Protein 3VRP (pdb70)

Radius of gyration: 20.0 Å; Cα contacts (8 Å, |Δi|>4): 456; chains: 2; bounding box: 47×62×35 Å

Solvent-accessible surface area: 14422 Å² total

Sequence (298 aa):
WEEARALGRAVRMLQRLEEQCVDVSPPSLRDLLPRTAQLLREVAHSRRAAGGGGPGGPGGSGDFLLIYLANLEAKSRQVAALLPPSRLRRQLAKLAIIFSHMHAELHALFPGGKYCGHMYQLTKAPAHTFWRESCGARCVLPWAEFESLLGTCHPVEPGCTALALRTTIDLTCSGHVSIFEFDVFTRLFQPWPTLLKNWQLLAVNHPGYMAFLTYDEVVQERLQACRDKPGSYIFRPSCTRLGQWAIGYVSSDGSILQTIPANKPLSQVLLEGQKDGFYLYPDGKTHNPDLTQRSSDPT

Secondary structure (DSSP, 8-state):
-HHHHHHHHHHHHHHHHHHHT---PSS-HHHHHHHHHHHHHHHHHHHTSSS-S-S-STTSHHHHHHHHHHHHHHHHHHHHHHS---HHHHHHHHHHHHHHHHHHHHHHHSGGG---TTT---SSHHHHHHHHHHHTT-SEEEHHHHHHHHTTTS---TTHHHHHHHHHH-TT-SSEEEHHHHHHHHHHT--GGGHHHHHIIIIIS-TTB-SS--HHHHHHHHGGGTTSTTEEEEEE-SSSTT-EEEEEE-TTS-EEEE---SS-HHHHHHHHHHTTSS-EETT-SPPP---/-------

B-factor: mean 17.89, std 10.48, range [4.18, 54.07]

GO terms:
  GO:0008270 zinc ion binding (F, TAS)
  GO:0005515 protein binding (F, IPI)
  GO:0061630 ubiquitin protein ligase activity (F, IDA)
  GO:0005154 epidermal growth factor receptor binding (F, IDA)
  GO:0042059 negative regulation of epidermal growth factor receptor signaling pathway (P, IDA)
  GO:0001784 phosphotyrosine residue binding (F, IDA)
  GO:0043409 negative regulation of MAPK cascade (P, IDA)
  GO:0017124 SH3 domain binding (F, IDA)
  GO:0016567 protein ubiquitination (P, IDA)
  GO:0006511 ubiquitin-dependent protein catabolic process (P, IDA)

Organism: Homo sapiens (NCBI:txid9606)

Structure (mmCIF, N/CA/C/O backbone):
data_3VRP
#
_entry.id   3VRP
#
_cell.length_a   93.357
_cell.length_b   108.710
_cell.length_c   54.936
_cell.angle_alpha   90.000
_cell.angle_beta   90.000
_cell.angle_gamma   90.000
#
_symmetry.space_group_name_H-M   'C 2 2 21'
#
loop_
_entity.id
_entity.type
_entity.pdbx_description
1 polymer 'Signal transduction protein CBL-C'
2 polymer 'Epidermal growth factor receptor'
3 non-polymer 'CALCIUM ION'
4 water water
#
loop_
_atom_site.group_PDB
_atom_site.id
_atom_site.type_symbol
_atom_site.label_atom_id
_atom_site.label_alt_id
_atom_site.label_comp_id
_atom_site.label_asym_id
_atom_site.label_entity_id
_atom_site.label_seq_id
_atom_site.pdbx_PDB_ins_code
_atom_site.Cartn_x
_atom_site.Cartn_y
_atom_site.Cartn_z
_atom_site.occupancy
_atom_site.B_iso_or_equiv
_atom_site.auth_seq_id
_atom_site.auth_comp_id
_atom_site.auth_asym_id
_atom_site.auth_atom_id
_atom_site.pdbx_PDB_model_num
ATOM 1 N N . TRP A 1 20 ? -42.595 47.059 -0.005 1.00 39.07 12 TRP A N 1
ATOM 2 C CA . TRP A 1 20 ? -41.342 46.327 -0.342 1.00 38.31 12 TRP A CA 1
ATOM 3 C C . TRP A 1 20 ? -41.518 45.238 -1.395 1.00 36.52 12 TRP A C 1
ATOM 4 O O . TRP A 1 20 ? -42.530 44.538 -1.434 1.00 36.11 12 TRP A O 1
ATOM 15 N N . GLU A 1 21 ? -40.501 45.100 -2.240 1.00 35.04 13 GLU A N 1
ATOM 16 C CA . GLU A 1 21 ? -40.324 43.902 -3.036 1.00 33.59 13 GLU A CA 1
ATOM 17 C C . GLU A 1 21 ? -40.260 42.680 -2.122 1.00 30.87 13 GLU A C 1
ATOM 18 O O . GLU A 1 21 ? -40.855 41.643 -2.435 1.00 31.31 13 GLU A O 1
ATOM 24 N N . GLU A 1 22 ? -39.546 42.803 -1.002 1.00 27.63 14 GLU A N 1
ATOM 25 C CA . GLU A 1 22 ? -39.449 41.704 -0.035 1.00 24.64 14 GLU A CA 1
ATOM 26 C C . GLU A 1 22 ? -40.830 41.293 0.519 1.00 22.03 14 GLU A C 1
ATOM 27 O O . GLU A 1 22 ? -41.135 40.094 0.601 1.00 19.52 14 GLU A O 1
ATOM 33 N N . ALA A 1 23 ? -41.659 42.276 0.887 1.00 21.73 15 ALA A N 1
ATOM 34 C CA . ALA A 1 23 ? -43.041 41.991 1.268 1.00 21.45 15 ALA A CA 1
ATOM 35 C C . ALA A 1 23 ? -43.785 41.184 0.193 1.00 21.34 15 ALA A C 1
ATOM 36 O O . ALA A 1 23 ? -44.481 40.191 0.489 1.00 19.75 15 ALA A O 1
ATOM 38 N N . ARG A 1 24 ? -43.644 41.595 -1.055 1.00 21.43 16 ARG A N 1
ATOM 39 C CA . ARG A 1 24 ? -44.320 40.913 -2.127 1.00 22.70 16 ARG A CA 1
ATOM 40 C C . ARG A 1 24 ? -43.763 39.488 -2.338 1.00 21.09 16 ARG A C 1
ATOM 41 O O . ARG A 1 24 ? -44.533 38.543 -2.601 1.00 21.58 16 ARG A O 1
ATOM 49 N N . ALA A 1 25 ? -42.447 39.327 -2.183 1.00 20.27 17 ALA A N 1
ATOM 50 C CA . ALA A 1 25 ? -41.806 38.015 -2.326 1.00 17.89 17 ALA A CA 1
ATOM 51 C C . ALA A 1 25 ? -42.284 37.081 -1.219 1.00 15.78 17 ALA A C 1
ATOM 52 O O . ALA A 1 25 ? -42.475 35.902 -1.456 1.00 14.11 17 ALA A O 1
ATOM 54 N N . LEU A 1 26 ? -42.453 37.613 -0.008 1.00 14.54 18 LEU A N 1
ATOM 55 C CA . LEU A 1 26 ? -42.912 36.811 1.108 1.00 13.75 18 LEU A CA 1
ATOM 56 C C . LEU A 1 26 ? -44.349 36.338 0.911 1.00 14.69 18 LEU A C 1
ATOM 57 O O . LEU A 1 26 ? -44.670 35.181 1.173 1.00 15.17 18 LEU A O 1
ATOM 62 N N . GLY A 1 27 ? -45.189 37.238 0.386 1.00 16.24 19 GLY A N 1
ATOM 63 C CA . GLY A 1 27 ? -46.573 36.920 -0.022 1.00 16.89 19 GLY A CA 1
ATOM 64 C C . GLY A 1 27 ? -46.647 35.809 -1.039 1.00 15.36 19 GLY A C 1
ATOM 65 O O . GLY A 1 27 ? -47.426 34.877 -0.910 1.00 16.35 19 GLY A O 1
ATOM 66 N N . ARG A 1 28 ? -45.794 35.901 -2.058 1.00 15.17 20 ARG A N 1
ATOM 67 C CA . ARG A 1 28 ? -45.729 34.899 -3.110 1.00 16.05 20 ARG A CA 1
ATOM 68 C C . ARG A 1 28 ? -45.303 33.554 -2.559 1.00 13.63 20 ARG A C 1
ATOM 69 O O . ARG A 1 28 ? -45.849 32.531 -2.939 1.00 14.41 20 ARG A O 1
ATOM 77 N N . ALA A 1 29 ? -44.325 33.554 -1.634 1.00 13.81 21 ALA A N 1
ATOM 78 C CA . ALA A 1 29 ? -43.876 32.301 -1.032 1.00 13.67 21 ALA A CA 1
ATOM 79 C C . ALA A 1 29 ? -44.957 31.622 -0.198 1.00 12.48 21 ALA A C 1
ATOM 80 O O . ALA A 1 29 ? -45.128 30.395 -0.282 1.00 12.72 21 ALA A O 1
ATOM 82 N N . VAL A 1 30 ? -45.638 32.440 0.625 1.00 12.79 22 VAL A N 1
ATOM 83 C CA . VAL A 1 30 ? -46.745 31.894 1.395 1.00 12.46 22 VAL A CA 1
ATOM 84 C C . VAL A 1 30 ? -47.814 31.268 0.450 1.00 11.82 22 VAL A C 1
ATOM 85 O O . VAL A 1 30 ? -48.198 30.126 0.660 1.00 11.34 22 VAL A O 1
ATOM 89 N N . ARG A 1 31 ? -48.176 31.969 -0.614 1.00 13.41 23 ARG A N 1
ATOM 90 C CA . ARG A 1 31 ? -49.129 31.393 -1.578 1.00 12.81 23 ARG A CA 1
ATOM 91 C C . ARG A 1 31 ? -48.668 30.095 -2.248 1.00 12.83 23 ARG A C 1
ATOM 92 O O . ARG A 1 31 ? -49.434 29.136 -2.418 1.00 12.27 23 ARG A O 1
ATOM 100 N N . MET A 1 32 ? -47.384 30.021 -2.609 1.00 12.04 24 MET A N 1
ATOM 101 C CA . MET A 1 32 ? -46.842 28.820 -3.174 1.00 13.52 24 MET A CA 1
ATOM 102 C C . MET A 1 32 ? -46.890 27.645 -2.221 1.00 11.83 24 MET A C 1
ATOM 103 O O . MET A 1 32 ? -47.155 26.528 -2.626 1.00 13.13 24 MET A O 1
ATOM 108 N N . LEU A 1 33 ? -46.596 27.881 -0.937 1.00 11.42 25 LEU A N 1
ATOM 109 C CA . LEU A 1 33 ? -46.667 26.794 0.037 1.00 13.65 25 LEU A CA 1
ATOM 110 C C . LEU A 1 33 ? -48.076 26.380 0.341 1.00 12.24 25 LEU A C 1
ATOM 111 O O . LEU A 1 33 ? -48.300 25.218 0.581 1.00 11.93 25 LEU A O 1
ATOM 116 N N . GLN A 1 34 ? -49.017 27.326 0.279 1.00 13.00 26 GLN A N 1
ATOM 117 C CA . GLN A 1 34 ? -50.437 26.939 0.392 1.00 11.54 26 GLN A CA 1
ATOM 118 C C . GLN A 1 34 ? -50.875 26.089 -0.790 1.00 11.99 26 GLN A C 1
ATOM 119 O O . GLN A 1 34 ? -51.508 25.089 -0.601 1.00 11.28 26 GLN A O 1
ATOM 125 N N . ARG A 1 35 ? -50.509 26.454 -2.011 1.00 11.86 27 ARG A N 1
ATOM 126 C CA . ARG A 1 35 ? -50.807 25.570 -3.153 1.00 13.87 27 ARG A CA 1
ATOM 127 C C . ARG A 1 35 ? -50.269 24.177 -2.911 1.00 14.46 27 ARG A C 1
ATOM 128 O O . ARG A 1 35 ? -50.956 23.186 -3.109 1.00 15.25 27 ARG A O 1
ATOM 136 N N . LEU A 1 36 ? -49.032 24.073 -2.414 1.00 14.48 28 LEU A N 1
ATOM 137 C CA . LEU A 1 36 ? -48.418 22.766 -2.295 1.00 16.86 28 LEU A CA 1
ATOM 138 C C . LEU A 1 36 ? -49.087 22.034 -1.183 1.00 16.00 28 LEU A C 1
ATOM 139 O O . LEU A 1 36 ? -49.297 20.821 -1.291 1.00 16.56 28 LEU A O 1
ATOM 144 N N . GLU A 1 37 ? -49.422 22.709 -0.111 1.00 16.53 29 GLU A N 1
ATOM 145 C CA . GLU A 1 37 ? -50.076 22.034 0.992 1.00 17.80 29 GLU A CA 1
ATOM 146 C C . GLU A 1 37 ? -51.368 21.400 0.483 1.00 18.33 29 GLU A C 1
ATOM 147 O O . GLU A 1 37 ? -51.668 20.229 0.787 1.00 18.95 29 GLU A O 1
ATOM 153 N N . GLU A 1 38 ? -52.122 22.158 -0.320 1.00 18.88 30 GLU A N 1
ATOM 154 C CA . GLU A 1 38 ? -53.407 21.651 -0.834 1.00 19.38 30 GLU A CA 1
ATOM 155 C C . GLU A 1 38 ? -53.223 20.515 -1.829 1.00 21.45 30 GLU A C 1
ATOM 156 O O . GLU A 1 38 ? -54.044 19.609 -1.899 1.00 22.11 30 GLU A O 1
ATOM 162 N N . GLN A 1 39 ? -52.158 20.564 -2.616 1.00 22.65 31 GLN A N 1
ATOM 163 C CA . GLN A 1 39 ? -51.857 19.495 -3.551 1.00 25.72 31 GLN A CA 1
ATOM 164 C C . GLN A 1 39 ? -51.348 18.220 -2.899 1.00 29.05 31 GLN A C 1
ATOM 165 O O . GLN A 1 39 ? -51.411 17.158 -3.522 1.00 30.35 31 GLN A O 1
ATOM 171 N N . CYS A 1 40 ? -50.866 18.327 -1.665 1.00 32.05 32 CYS A N 1
ATOM 172 C CA . CYS A 1 40 ? -50.347 17.191 -0.887 1.00 35.66 32 CYS A CA 1
ATOM 173 C C . CYS A 1 40 ? -51.441 16.565 -0.031 1.00 37.79 32 CYS A C 1
ATOM 174 O O . CYS A 1 40 ? -51.149 15.854 0.921 1.00 38.41 32 CYS A O 1
ATOM 177 N N . VAL A 1 41 ? -52.700 16.862 -0.331 1.00 40.59 33 VAL A N 1
ATOM 178 C CA . VAL A 1 41 ? -53.804 16.271 0.415 1.00 42.93 33 VAL A CA 1
ATOM 179 C C . VAL A 1 41 ? -54.185 14.955 -0.281 1.00 44.84 33 VAL A C 1
ATOM 180 O O . VAL A 1 41 ? -54.924 14.964 -1.275 1.00 44.99 33 VAL A O 1
ATOM 184 N N . ASP A 1 42 ? -53.635 13.838 0.225 1.00 46.90 34 ASP A N 1
ATOM 185 C CA . ASP A 1 42 ? -53.950 12.474 -0.265 1.00 48.79 34 ASP A CA 1
ATOM 186 C C . ASP A 1 42 ? -54.151 11.451 0.864 1.00 49.44 34 ASP A C 1
ATOM 187 O O . ASP A 1 42 ? -53.412 11.439 1.858 1.00 50.13 34 ASP A O 1
ATOM 192 N N . VAL A 1 47 ? -45.769 10.253 6.217 1.00 38.25 39 VAL A N 1
ATOM 193 C CA . VAL A 1 47 ? -46.275 10.886 7.443 1.00 37.87 39 VAL A CA 1
ATOM 194 C C . VAL A 1 47 ? -45.196 10.974 8.535 1.00 36.88 39 VAL A C 1
ATOM 195 O O . VAL A 1 47 ? -45.196 11.900 9.359 1.00 37.41 39 VAL A O 1
ATOM 199 N N . SER A 1 48 ? -44.299 9.988 8.541 1.00 35.04 40 SER A N 1
ATOM 200 C CA . SER A 1 48 ? -43.184 9.941 9.482 1.00 32.65 40 SER A CA 1
ATOM 201 C C . SER A 1 48 ? -42.154 11.013 9.076 1.00 29.72 40 SER A C 1
ATOM 202 O O . SER A 1 48 ? -42.026 11.297 7.890 1.00 30.21 40 SER A O 1
ATOM 205 N N . PRO A 1 49 ? -41.432 11.612 10.056 1.00 27.12 41 PRO A N 1
ATOM 206 C CA . PRO A 1 49 ? -40.553 12.728 9.677 1.00 24.04 41 PRO A CA 1
ATOM 207 C C . PRO A 1 49 ? -39.385 12.309 8.791 1.00 20.54 41 PRO A C 1
ATOM 208 O O . PRO A 1 49 ? -38.784 11.228 8.971 1.00 20.64 41 PRO A O 1
ATOM 212 N N . PRO A 1 50 ? -39.034 13.170 7.841 1.00 16.90 42 PRO A N 1
ATOM 213 C CA . PRO A 1 50 ? -39.628 14.475 7.540 1.00 15.21 42 PRO A CA 1
ATOM 214 C C . PRO A 1 50 ? -40.860 14.336 6.645 1.00 16.37 42 PRO A C 1
ATOM 215 O O . PRO A 1 50 ? -40.869 13.573 5.671 1.00 18.90 42 PRO A O 1
ATOM 219 N N . SER A 1 51 ? -41.870 15.134 6.940 1.00 15.80 43 SER A N 1
ATOM 220 C CA . SER A 1 51 ? -43.095 15.064 6.167 1.00 17.79 43 SER A CA 1
ATOM 221 C C . SER A 1 51 ? -43.503 16.420 5.594 1.00 15.65 43 SER A C 1
ATOM 222 O O . SER A 1 51 ? -43.693 17.377 6.352 1.00 16.00 43 SER A O 1
ATOM 225 N N . LEU A 1 52 ? -43.643 16.470 4.266 1.00 16.33 44 LEU A N 1
ATOM 226 C CA . LEU A 1 52 ? -44.150 17.676 3.583 1.00 15.81 44 LEU A CA 1
ATOM 227 C C . LEU A 1 52 ? -45.488 18.166 4.110 1.00 16.67 44 LEU A C 1
ATOM 228 O O . LEU A 1 52 ? -45.729 19.381 4.253 1.00 14.87 44 LEU A O 1
ATOM 233 N N . ARG A 1 53 ? -46.384 17.226 4.392 1.00 18.26 45 ARG A N 1
ATOM 234 C CA . ARG A 1 53 ? -47.665 17.621 4.950 1.00 20.38 45 ARG A CA 1
ATOM 235 C C . ARG A 1 53 ? -47.505 18.471 6.215 1.00 19.43 45 ARG A C 1
ATOM 236 O O . ARG A 1 53 ? -48.241 19.433 6.434 1.00 20.98 45 ARG A O 1
ATOM 244 N N . ASP A 1 54 ? -46.527 18.131 7.042 1.00 19.03 46 ASP A N 1
ATOM 245 C CA . ASP A 1 54 ? -46.265 18.857 8.271 1.00 19.00 46 ASP A CA 1
ATOM 246 C C . ASP A 1 54 ? -45.499 20.155 7.985 1.00 17.21 46 ASP A C 1
ATOM 247 O O . ASP A 1 54 ? -45.792 21.211 8.544 1.00 17.75 46 ASP A O 1
ATOM 252 N N . LEU A 1 55 ? -44.468 20.049 7.156 1.00 15.35 47 LEU A N 1
ATOM 253 C CA . LEU A 1 55 ? -43.518 21.126 7.020 1.00 14.59 47 LEU A CA 1
ATOM 254 C C . LEU A 1 55 ? -44.051 22.280 6.223 1.00 14.58 47 LEU A C 1
ATOM 255 O O . LEU A 1 55 ? -43.674 23.433 6.525 1.00 15.11 47 LEU A O 1
ATOM 260 N N . LEU A 1 56 ? -44.926 22.019 5.238 1.00 13.75 48 LEU A N 1
ATOM 261 C CA . LEU A 1 56 ? -45.388 23.114 4.368 1.00 15.32 48 LEU A CA 1
ATOM 262 C C . LEU A 1 56 ? -46.150 24.203 5.122 1.00 15.36 48 LEU A C 1
ATOM 263 O O . LEU A 1 56 ? -45.779 25.408 5.041 1.00 15.34 48 LEU A O 1
ATOM 268 N N . PRO A 1 57 ? -47.177 23.823 5.919 1.00 14.78 49 PRO A N 1
ATOM 269 C CA . PRO A 1 57 ? -47.824 24.873 6.710 1.00 15.93 49 PRO A CA 1
ATOM 270 C C . PRO A 1 57 ? -46.979 25.468 7.825 1.00 15.68 49 PRO A C 1
ATOM 271 O O . PRO A 1 57 ? -47.163 26.615 8.204 1.00 17.04 49 PRO A O 1
ATOM 275 N N . ARG A 1 58 ? -46.043 24.698 8.352 1.00 15.11 50 ARG A N 1
ATOM 276 C CA . ARG A 1 58 ? -45.175 25.245 9.376 1.00 15.82 50 ARG A CA 1
ATOM 277 C C . ARG A 1 58 ? -44.259 26.359 8.796 1.00 14.67 50 ARG A C 1
ATOM 278 O O . ARG A 1 58 ? -44.012 27.374 9.440 1.00 16.31 50 ARG A O 1
ATOM 286 N N . THR A 1 59 ? -43.745 26.132 7.589 1.00 13.43 51 THR A N 1
ATOM 287 C CA . THR A 1 59 ? -42.906 27.109 6.942 1.00 13.21 51 THR A CA 1
ATOM 288 C C . THR A 1 59 ? -43.690 28.350 6.554 1.00 12.03 51 THR 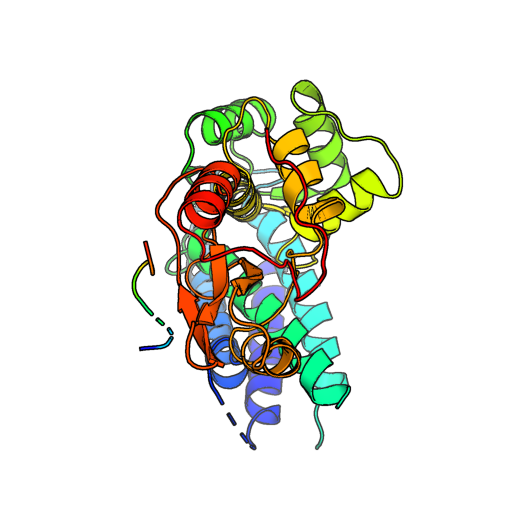A C 1
ATOM 289 O O . THR A 1 59 ? -43.200 29.469 6.751 1.00 13.21 51 THR A O 1
ATOM 293 N N . ALA A 1 60 ? -44.895 28.117 6.024 1.00 12.86 52 ALA A N 1
ATOM 294 C CA . ALA A 1 60 ? -45.762 29.232 5.671 1.00 13.28 52 ALA A CA 1
ATOM 295 C C . ALA A 1 60 ? -46.092 30.084 6.887 1.00 12.78 52 ALA A C 1
ATOM 296 O O . ALA A 1 60 ? -46.025 31.320 6.807 1.00 13.88 52 ALA A O 1
ATOM 298 N N . GLN A 1 61 ? -46.371 29.440 8.036 1.00 12.87 53 GLN A N 1
ATOM 299 C CA . GLN A 1 61 ? -46.716 30.211 9.222 1.00 16.46 53 GLN A CA 1
ATOM 300 C C . GLN A 1 61 ? -45.499 31.054 9.668 1.00 15.26 53 GLN A C 1
ATOM 301 O O . GLN A 1 61 ? -45.604 32.240 9.991 1.00 16.68 53 GLN A O 1
ATOM 307 N N . LEU A 1 62 ? -44.296 30.460 9.589 1.00 14.83 54 LEU A N 1
ATOM 308 C CA . LEU A 1 62 ? -43.107 31.199 9.933 1.00 13.95 54 LEU A CA 1
ATOM 309 C C . LEU A 1 62 ? -42.805 32.405 9.015 1.00 12.87 54 LEU A C 1
ATOM 310 O O . LEU A 1 62 ? -42.376 33.463 9.484 1.00 14.57 54 LEU A O 1
ATOM 315 N N . LEU A 1 63 ? -43.040 32.253 7.706 1.00 12.49 55 LEU A N 1
ATOM 316 C CA . LEU A 1 63 ? -42.919 33.345 6.756 1.00 12.97 55 LEU A CA 1
ATOM 317 C C . LEU A 1 63 ? -43.896 34.515 6.992 1.00 12.27 55 LEU A C 1
ATOM 318 O O . LEU A 1 63 ? -43.529 35.675 6.790 1.00 13.52 55 LEU A O 1
ATOM 323 N N . ARG A 1 64 ? -45.104 34.146 7.422 1.00 13.95 56 ARG A N 1
ATOM 324 C CA . ARG A 1 64 ? -46.063 35.209 7.774 1.00 14.29 56 ARG A CA 1
ATOM 325 C C . ARG A 1 64 ? -45.503 36.026 8.951 1.00 13.92 56 ARG A C 1
ATOM 326 O O . ARG A 1 64 ? -45.594 37.265 8.946 1.00 15.48 56 ARG A O 1
ATOM 334 N N . GLU A 1 65 ? -44.885 35.337 9.922 1.00 14.01 57 GLU A N 1
ATOM 335 C CA . GLU A 1 65 ? -44.257 35.986 11.056 1.00 14.10 57 GLU A CA 1
ATOM 336 C C . GLU A 1 65 ? -43.085 36.885 10.661 1.00 14.61 57 GLU A C 1
ATOM 337 O O . GLU A 1 65 ? -42.928 38.002 11.188 1.00 13.31 57 GLU A O 1
ATOM 343 N N . VAL A 1 66 ? -42.244 36.395 9.736 1.00 12.81 58 VAL A N 1
ATOM 344 C CA . VAL A 1 66 ? -41.185 37.204 9.245 1.00 13.13 58 VAL A CA 1
ATOM 345 C C . VAL A 1 66 ? -41.775 38.450 8.579 1.00 13.77 58 VAL A C 1
ATOM 346 O O . VAL A 1 66 ? -41.261 39.536 8.805 1.00 13.43 58 VAL A O 1
ATOM 350 N N . ALA A 1 67 ? -42.805 38.280 7.739 1.00 14.42 59 ALA A N 1
ATOM 351 C CA . ALA A 1 67 ? -43.407 39.417 7.003 1.00 16.97 59 ALA A CA 1
ATOM 352 C C . ALA A 1 67 ? -43.872 40.511 7.965 1.00 18.85 59 ALA A C 1
ATOM 353 O O . ALA A 1 67 ? -43.607 41.708 7.746 1.00 19.07 59 ALA A O 1
ATOM 355 N N . HIS A 1 68 ? -44.536 40.094 9.029 1.00 20.04 60 HIS A N 1
ATOM 356 C CA . HIS A 1 68 ? -45.021 41.051 10.034 1.00 23.07 60 HIS A CA 1
ATOM 357 C C . HIS A 1 68 ? -43.881 41.761 10.770 1.00 23.83 60 HIS A C 1
ATOM 358 O O . HIS A 1 68 ? -43.942 42.971 11.034 1.00 24.70 60 HIS A O 1
ATOM 365 N N . SER A 1 69 ? -42.813 41.027 11.072 1.00 22.74 61 SER A N 1
ATOM 366 C CA . SER A 1 69 ? -41.668 41.600 11.740 1.00 24.76 61 SER A CA 1
ATOM 367 C C . SER A 1 69 ? -40.873 42.585 10.876 1.00 25.85 61 SER A C 1
ATOM 368 O O . SER A 1 69 ? -40.261 43.527 11.405 1.00 27.42 61 SER A O 1
ATOM 371 N N . ARG A 1 70 ? -40.876 42.400 9.564 1.00 25.12 62 ARG A N 1
ATOM 372 C CA . ARG A 1 70 ? -40.044 43.235 8.706 1.00 27.87 62 ARG A CA 1
ATOM 373 C C . ARG A 1 70 ? -40.680 44.630 8.561 1.00 30.73 62 ARG A C 1
ATOM 374 O O . ARG A 1 70 ? -39.998 45.582 8.192 1.00 31.30 62 ARG A O 1
ATOM 382 N N . ARG A 1 71 ? -41.981 44.723 8.843 1.00 34.01 63 ARG A N 1
ATOM 383 C CA . ARG A 1 71 ? -42.734 46.001 8.802 1.00 37.83 63 ARG A CA 1
ATOM 384 C C . ARG A 1 71 ? -42.279 47.069 9.833 1.00 39.43 63 ARG A C 1
ATOM 385 O O . ARG A 1 71 ? -42.534 48.268 9.633 1.00 40.57 63 ARG A O 1
ATOM 393 N N . ALA A 1 72 ? -41.612 46.641 10.910 1.00 41.13 64 ALA A N 1
ATOM 394 C CA . ALA A 1 72 ? -41.052 47.535 11.942 1.00 42.91 64 ALA A CA 1
ATOM 395 C C . ALA A 1 72 ? -39.741 48.230 11.536 1.00 43.94 64 ALA A C 1
ATOM 396 O O . ALA A 1 72 ? -39.097 47.853 10.545 1.00 44.70 64 ALA A O 1
ATOM 398 N N . ALA A 1 73 ? -39.357 49.238 12.324 1.00 44.86 65 ALA A N 1
ATOM 399 C CA . ALA A 1 73 ? -38.070 49.933 12.169 1.00 45.16 65 ALA A CA 1
ATOM 400 C C . ALA A 1 73 ? -36.995 49.176 12.936 1.00 45.23 65 ALA A C 1
ATOM 401 O O . ALA A 1 73 ? -37.198 48.776 14.096 1.00 45.78 65 ALA A O 1
ATOM 403 N N . GLY A 1 74 ? -35.859 48.957 12.279 1.00 44.71 66 GLY A N 1
ATOM 404 C CA . GLY A 1 74 ? -34.800 48.107 12.836 1.00 43.40 66 GLY A CA 1
ATOM 405 C C . GLY A 1 74 ? -35.228 46.689 13.219 1.00 42.16 66 GLY A C 1
ATOM 406 O O . GLY A 1 74 ? -36.355 46.239 12.944 1.00 42.80 66 GLY A O 1
ATOM 407 N N . GLY A 1 75 ? -34.325 45.991 13.898 1.00 40.11 67 GLY A N 1
ATOM 408 C CA . GLY A 1 75 ? -34.507 44.574 14.155 1.00 36.72 67 GLY A CA 1
ATOM 409 C C . GLY A 1 75 ? -34.009 43.805 12.951 1.00 34.15 67 GLY A C 1
ATOM 410 O O . GLY A 1 75 ? -33.967 42.586 12.984 1.00 34.20 67 GLY A O 1
ATOM 411 N N . GLY A 1 76 ? -33.609 44.525 11.895 1.00 31.44 68 GLY A N 1
ATOM 412 C CA . GLY A 1 76 ? -33.127 43.901 10.665 1.00 27.76 68 GLY A CA 1
ATOM 413 C C . GLY A 1 76 ? -31.681 43.478 10.806 1.00 25.27 68 GLY A C 1
ATOM 414 O O . GLY A 1 76 ? -31.147 42.764 9.965 1.00 23.02 68 GLY A O 1
ATOM 415 N N . GLY A 1 77 ? -31.040 43.923 11.884 1.00 23.32 69 GLY A N 1
ATOM 416 C CA . GLY A 1 77 ? -29.648 43.645 12.110 1.00 21.25 69 GLY A CA 1
ATOM 417 C C . GLY A 1 77 ? -28.678 44.346 11.176 1.00 20.65 69 GLY A C 1
ATOM 418 O O . GLY A 1 77 ? -29.070 45.106 10.267 1.00 20.04 69 GLY A O 1
ATOM 419 N N . PRO A 1 78 ? -27.379 44.108 11.399 1.00 20.88 70 PRO A N 1
ATOM 420 C CA . PRO A 1 78 ? -26.327 44.723 10.592 1.00 21.90 70 PRO A CA 1
ATOM 421 C C . PRO A 1 78 ? -26.556 44.540 9.109 1.00 23.09 70 PRO A C 1
ATOM 422 O O . PRO A 1 78 ? -26.878 43.437 8.651 1.00 23.85 70 PRO A O 1
ATOM 426 N N . GLY A 1 79 ? -26.466 45.633 8.365 1.00 24.44 71 GLY A N 1
ATOM 427 C CA . GLY A 1 79 ? -26.939 45.641 6.998 1.00 25.09 71 GLY A CA 1
ATOM 428 C C . GLY A 1 79 ? -25.884 45.172 6.022 1.00 25.62 71 GLY A C 1
ATOM 429 O O . GLY A 1 79 ? -24.725 44.904 6.396 1.00 26.73 71 GLY A O 1
ATOM 430 N N . GLY A 1 80 ? -26.303 45.080 4.769 1.00 25.17 72 GLY A N 1
ATOM 431 C CA . GLY A 1 80 ? -25.399 44.753 3.681 1.00 23.51 72 GLY A CA 1
ATOM 432 C C . GLY A 1 80 ? -25.358 43.285 3.298 1.00 21.86 72 GLY A C 1
ATOM 433 O O . GLY A 1 80 ? -26.272 42.517 3.648 1.00 21.67 72 GLY A O 1
ATOM 434 N N . PRO A 1 81 ? -24.295 42.878 2.573 1.00 21.37 73 PRO A N 1
ATOM 435 C CA . PRO A 1 81 ? -24.251 41.507 2.105 1.00 18.97 73 PRO A CA 1
ATOM 436 C C . PRO A 1 81 ? -24.285 40.580 3.301 1.00 16.62 73 PRO A C 1
ATOM 437 O O . PRO A 1 81 ? -23.681 40.862 4.349 1.00 17.14 73 PRO A O 1
ATOM 441 N N . GLY A 1 82 ? -25.078 39.527 3.156 1.00 14.79 74 GLY A N 1
ATOM 442 C CA . GLY A 1 82 ? -25.086 38.496 4.149 1.00 12.22 74 GLY A CA 1
ATOM 443 C C . GLY A 1 82 ? -25.935 38.779 5.341 1.00 10.35 74 GLY A C 1
ATOM 444 O O . GLY A 1 82 ? -25.914 37.988 6.300 1.00 11.20 74 GLY A O 1
ATOM 445 N N . GLY A 1 83 ? -26.642 39.912 5.364 1.00 9.89 75 GLY A N 1
ATOM 446 C CA . GLY A 1 83 ? -27.578 40.224 6.390 1.00 9.70 75 GLY A CA 1
ATOM 447 C C . GLY A 1 83 ? -28.950 39.626 6.170 1.00 10.21 75 GLY A C 1
ATOM 448 O O . GLY A 1 83 ? -29.112 38.714 5.354 1.00 10.36 75 GLY A O 1
ATOM 449 N N . SER A 1 84 ? -29.905 40.086 6.950 1.00 10.32 76 SER A N 1
ATOM 450 C CA . SER A 1 84 ? -31.244 39.515 6.930 1.00 10.24 76 SER A CA 1
ATOM 451 C C . SER A 1 84 ? -31.910 39.649 5.583 1.00 11.00 76 SER A C 1
ATOM 452 O O . SER A 1 84 ? -32.572 38.715 5.144 1.00 9.55 76 SER A O 1
ATOM 455 N N . GLY A 1 85 ? -31.754 40.816 4.949 1.00 10.99 77 GLY A N 1
ATOM 456 C CA . GLY A 1 85 ? -32.468 40.996 3.689 1.00 11.18 77 GLY A CA 1
ATOM 457 C C . GLY A 1 85 ? -31.845 40.130 2.611 1.00 11.49 77 GLY A C 1
ATOM 458 O O . GLY A 1 85 ? -32.581 39.545 1.816 1.00 12.25 77 GLY A O 1
ATOM 459 N N . ASP A 1 86 ? -30.518 40.077 2.544 1.00 11.75 78 ASP A N 1
ATOM 460 C CA . ASP A 1 86 ? -29.815 39.191 1.626 1.00 11.08 78 ASP A CA 1
ATOM 461 C C . ASP A 1 86 ? -30.230 37.716 1.889 1.00 9.22 78 ASP A C 1
ATOM 462 O O . ASP A 1 86 ? -30.545 36.971 0.947 1.00 10.44 78 ASP A O 1
ATOM 467 N N . PHE A 1 87 ? -30.248 37.285 3.158 1.00 8.64 79 PHE A N 1
ATOM 468 C CA . PHE A 1 87 ? -30.625 35.922 3.453 1.00 8.61 79 PHE A CA 1
ATOM 469 C C . PHE A 1 87 ? -32.007 35.631 2.858 1.00 8.71 79 PHE A C 1
ATOM 470 O O . PHE A 1 87 ? -32.215 34.577 2.274 1.00 9.05 79 PHE A O 1
ATOM 478 N N . LEU A 1 88 ? -32.963 36.532 3.110 1.00 8.04 80 LEU A N 1
ATOM 479 C CA . LEU A 1 88 ? -34.298 36.250 2.665 1.00 8.25 80 LEU A CA 1
ATOM 480 C C . LEU A 1 88 ? -34.422 36.259 1.135 1.00 8.03 80 LEU A C 1
ATOM 481 O O . LEU A 1 88 ? -35.168 35.416 0.581 1.00 8.96 80 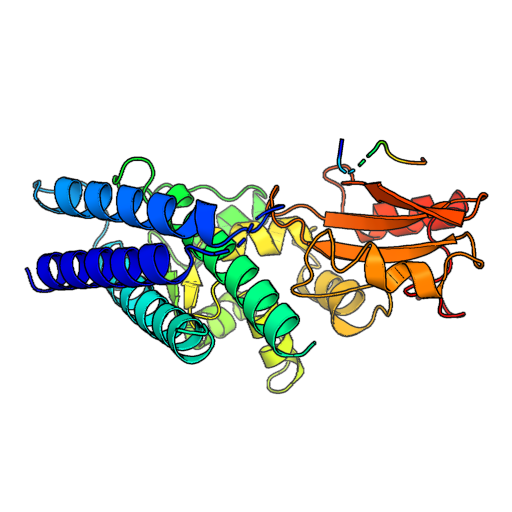LEU A O 1
ATOM 486 N N . LEU A 1 89 ? -33.726 37.155 0.433 1.00 9.74 81 LEU A N 1
ATOM 487 C CA . LEU A 1 89 ? -33.743 37.150 -1.042 1.00 13.26 81 LEU A CA 1
ATOM 488 C C . LEU A 1 89 ? -33.330 35.770 -1.564 1.00 12.51 81 LEU A C 1
ATOM 489 O O . LEU A 1 89 ? -34.019 35.143 -2.394 1.00 12.92 81 LEU A O 1
ATOM 494 N N . ILE A 1 90 ? -32.220 35.256 -1.075 1.00 9.86 82 ILE A N 1
ATOM 495 C CA . ILE A 1 90 ? -31.694 33.963 -1.490 1.00 9.42 82 ILE A CA 1
ATOM 496 C C . ILE A 1 90 ? -32.592 32.812 -1.033 1.00 8.78 82 ILE A C 1
ATOM 497 O O . ILE A 1 90 ? -32.906 31.875 -1.815 1.00 9.25 82 ILE A O 1
ATOM 502 N N . TYR A 1 91 ? -33.041 32.868 0.221 1.00 7.77 83 TYR A N 1
ATOM 503 C CA . TYR A 1 91 ? -33.882 31.807 0.750 1.00 7.10 83 TYR A CA 1
ATOM 504 C C . TYR A 1 91 ? -35.200 31.662 -0.013 1.00 7.93 83 TYR A C 1
ATOM 505 O O . TYR A 1 91 ? -35.615 30.522 -0.281 1.00 8.29 83 TYR A O 1
ATOM 514 N N . LEU A 1 92 ? -35.844 32.790 -0.282 1.00 9.34 84 LEU A N 1
ATOM 515 C CA . LEU A 1 92 ? -37.159 32.739 -0.974 1.00 9.16 84 LEU A CA 1
ATOM 516 C C . LEU A 1 92 ? -37.008 32.293 -2.403 1.00 9.80 84 LEU A C 1
ATOM 517 O O . LEU A 1 92 ? -37.849 31.494 -2.877 1.00 11.65 84 LEU A O 1
ATOM 522 N N . ALA A 1 93 ? -35.940 32.712 -3.098 1.00 10.37 85 ALA A N 1
ATOM 523 C CA . ALA A 1 93 ? -35.693 32.222 -4.478 1.00 10.10 85 ALA A CA 1
ATOM 524 C C . ALA A 1 93 ? -35.467 30.674 -4.465 1.00 9.48 85 ALA A C 1
ATOM 525 O O . ALA A 1 93 ? -35.995 29.904 -5.307 1.00 10.22 85 ALA A O 1
ATOM 527 N N . ASN A 1 94 ? -34.696 30.189 -3.490 1.00 8.05 86 ASN A N 1
ATOM 528 C CA . ASN A 1 94 ? -34.510 28.742 -3.407 1.00 8.42 86 ASN A CA 1
ATOM 529 C C . ASN A 1 94 ? -35.804 27.999 -3.077 1.00 8.98 86 ASN A C 1
ATOM 530 O O . ASN A 1 94 ? -36.068 26.942 -3.631 1.00 9.09 86 ASN A O 1
ATOM 535 N N . LEU A 1 95 ? -36.534 28.513 -2.092 1.00 8.96 87 LEU A N 1
ATOM 536 C CA . LEU A 1 95 ? -37.827 27.961 -1.676 1.00 9.97 87 LEU A CA 1
ATOM 537 C C . LEU A 1 95 ? -38.768 27.854 -2.883 1.00 11.18 87 LEU A C 1
ATOM 538 O O . LEU A 1 95 ? -39.477 26.833 -3.030 1.00 10.70 87 LEU A O 1
ATOM 543 N N . GLU A 1 96 ? -38.783 28.877 -3.738 1.00 10.85 88 GLU A N 1
ATOM 544 C CA . GLU A 1 96 ? -39.562 28.800 -5.001 1.00 12.48 88 GLU A CA 1
ATOM 545 C C . GLU A 1 96 ? -39.123 27.670 -5.907 1.00 12.80 88 GLU A C 1
ATOM 546 O O . GLU A 1 96 ? -39.972 26.946 -6.437 1.00 13.31 88 GLU A O 1
ATOM 552 N N . ALA A 1 97 ? -37.819 27.546 -6.166 1.00 10.83 89 ALA A N 1
ATOM 553 C CA . ALA A 1 97 ? -37.327 26.464 -6.993 1.00 11.48 89 ALA A CA 1
ATOM 554 C C . ALA A 1 97 ? -37.649 25.085 -6.435 1.00 10.94 89 ALA A C 1
ATOM 555 O O . ALA A 1 97 ? -38.038 24.189 -7.161 1.00 11.04 89 ALA A O 1
ATOM 557 N N . LYS A 1 98 ? -37.510 24.925 -5.112 1.00 9.67 90 LYS A N 1
ATOM 558 C CA . LYS A 1 98 ? -37.824 23.637 -4.488 1.00 8.83 90 LYS A CA 1
ATOM 559 C C . LYS A 1 98 ? -39.318 23.337 -4.550 1.00 8.50 90 LYS A C 1
ATOM 560 O O . LYS A 1 98 ? -39.715 22.165 -4.748 1.00 8.18 90 LYS A O 1
ATOM 566 N N . SER A 1 99 ? -40.117 24.401 -4.406 1.00 9.44 91 SER A N 1
ATOM 567 C CA . SER A 1 99 ? -41.580 24.240 -4.404 1.00 10.65 91 SER A CA 1
ATOM 568 C C . SER A 1 99 ? -42.008 23.835 -5.821 1.00 11.92 91 SER A C 1
ATOM 569 O O . SER A 1 99 ? -42.863 22.928 -5.964 1.00 11.17 91 SER A O 1
ATOM 572 N N . ARG A 1 100 ? -41.367 24.396 -6.835 1.00 12.86 92 ARG A N 1
ATOM 573 C CA . ARG A 1 100 ? -41.667 23.942 -8.222 1.00 13.51 92 ARG A CA 1
ATOM 574 C C . ARG A 1 100 ? -41.295 22.531 -8.505 1.00 14.23 92 ARG A C 1
ATOM 575 O O . ARG A 1 100 ? -41.984 21.836 -9.272 1.00 14.78 92 ARG A O 1
ATOM 583 N N . GLN A 1 101 ? -40.200 22.057 -7.917 1.00 12.99 93 GLN A N 1
ATOM 584 C CA . GLN A 1 101 ? -39.870 20.657 -8.060 1.00 13.06 93 GLN A CA 1
ATOM 585 C C . GLN A 1 101 ? -40.940 19.781 -7.461 1.00 13.48 93 GLN A C 1
ATOM 586 O O . GLN A 1 101 ? -41.274 18.750 -8.045 1.00 14.70 93 GLN A O 1
ATOM 592 N N . VAL A 1 102 ? -41.457 20.119 -6.271 1.00 12.38 94 VAL A N 1
ATOM 593 C CA . VAL A 1 102 ? -42.430 19.257 -5.618 1.00 11.81 94 VAL A CA 1
ATOM 594 C C . VAL A 1 102 ? -43.720 19.279 -6.465 1.00 12.43 94 VAL A C 1
ATOM 595 O O . VAL A 1 102 ? -44.323 18.215 -6.690 1.00 14.31 94 VAL A O 1
ATOM 599 N N . ALA A 1 103 ? -44.112 20.451 -6.935 1.00 13.30 95 ALA A N 1
ATOM 600 C CA . ALA A 1 103 ? -45.368 20.547 -7.706 1.00 13.57 95 ALA A CA 1
ATOM 601 C C . ALA A 1 103 ? -45.298 19.707 -8.972 1.00 16.66 95 ALA A C 1
ATOM 602 O O . ALA A 1 103 ? -46.297 19.089 -9.361 1.00 18.40 95 ALA A O 1
ATOM 604 N N . ALA A 1 104 ? -44.155 19.704 -9.623 1.00 16.77 96 ALA A N 1
ATOM 605 C CA . ALA A 1 104 ? -44.001 18.997 -10.913 1.00 18.51 96 ALA A CA 1
ATOM 606 C C . ALA A 1 104 ? -44.048 17.495 -10.713 1.00 19.82 96 ALA A C 1
ATOM 607 O O . ALA A 1 104 ? -44.266 16.726 -11.681 1.00 21.04 96 ALA A O 1
ATOM 609 N N . LEU A 1 105 ? -43.862 17.060 -9.476 1.00 20.12 97 LEU A N 1
ATOM 610 C CA . LEU A 1 105 ? -43.843 15.645 -9.120 1.00 21.81 97 LEU A CA 1
ATOM 611 C C . LEU A 1 105 ? -45.183 15.102 -8.648 1.00 24.80 97 LEU A C 1
ATOM 612 O O . LEU A 1 105 ? -45.445 13.891 -8.787 1.00 24.52 97 LEU A O 1
ATOM 617 N N . LEU A 1 106 ? -46.020 15.964 -8.073 1.00 26.48 98 LE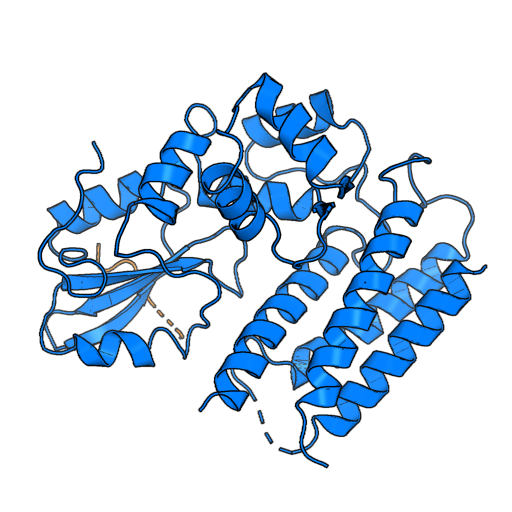U A N 1
ATOM 618 C CA . LEU A 1 106 ? -47.255 15.518 -7.426 1.00 29.71 98 LEU A CA 1
ATOM 619 C C . LEU A 1 106 ? -48.352 15.197 -8.426 1.00 31.68 98 LEU A C 1
ATOM 620 O O . LEU A 1 106 ? -48.585 15.947 -9.375 1.00 32.33 98 LEU A O 1
ATOM 625 N N . PRO A 1 107 ? -49.023 14.058 -8.219 1.00 34.83 99 PRO A N 1
ATOM 626 C CA . PRO A 1 107 ? -50.184 13.705 -9.041 1.00 36.44 99 PRO A CA 1
ATOM 627 C C . PRO A 1 107 ? -51.372 14.623 -8.715 1.00 37.87 99 PRO A C 1
ATOM 628 O O . PRO A 1 107 ? -51.431 15.192 -7.605 1.00 38.20 99 PRO A O 1
ATOM 632 N N . PRO A 1 108 ? -52.303 14.784 -9.676 1.00 38.82 100 PRO A N 1
ATOM 633 C CA . PRO A 1 108 ? -53.464 15.682 -9.566 1.00 39.07 100 PRO A CA 1
ATOM 634 C C . PRO A 1 108 ? -54.236 15.564 -8.253 1.00 39.50 100 PRO A C 1
ATOM 635 O O . PRO A 1 108 ? -54.672 16.595 -7.715 1.00 40.09 100 PRO A O 1
ATOM 639 N N . SER A 1 123 ? -39.339 2.694 -6.310 1.00 29.34 115 SER A N 1
ATOM 640 C CA . SER A 1 123 ? -40.148 3.865 -6.659 1.00 26.61 115 SER A CA 1
ATOM 641 C C . SER A 1 123 ? -39.335 5.185 -6.688 1.00 24.82 115 SER A C 1
ATOM 642 O O . SER A 1 123 ? -38.798 5.685 -5.667 1.00 25.31 115 SER A O 1
ATOM 645 N N . ARG A 1 124 ? -39.232 5.721 -7.893 1.00 22.49 116 ARG A N 1
ATOM 646 C CA . ARG A 1 124 ? -38.514 6.968 -8.129 1.00 20.75 116 ARG A CA 1
ATOM 647 C C . ARG A 1 124 ? -39.259 8.100 -7.434 1.00 19.04 116 ARG A C 1
ATOM 648 O O . ARG A 1 124 ? -38.632 8.926 -6.778 1.00 16.10 116 ARG A O 1
ATOM 656 N N . LEU A 1 125 ? -40.575 8.137 -7.582 1.00 18.26 117 LEU A N 1
ATOM 657 C CA . LEU A 1 125 ? -41.357 9.264 -7.019 1.00 18.84 117 LEU A CA 1
ATOM 658 C C . LEU A 1 125 ? -41.178 9.365 -5.491 1.00 18.52 117 LEU A C 1
ATOM 659 O O . LEU A 1 125 ? -40.959 10.480 -4.927 1.00 14.91 117 LEU A O 1
ATOM 664 N N . ARG A 1 126 ? -41.297 8.234 -4.830 1.00 18.60 118 ARG A N 1
ATOM 665 C CA . ARG A 1 126 ? -41.083 8.148 -3.383 1.00 18.38 118 ARG A CA 1
ATOM 666 C C . ARG A 1 126 ? -39.681 8.700 -3.006 1.00 15.69 118 ARG A C 1
ATOM 667 O O . ARG A 1 126 ? -39.550 9.448 -2.028 1.00 14.96 118 ARG A O 1
ATOM 675 N N . ARG A 1 127 ? -38.648 8.341 -3.761 1.00 14.05 119 ARG A N 1
ATOM 676 C CA . ARG A 1 127 ? -37.328 8.821 -3.418 1.00 12.49 119 ARG A CA 1
ATOM 677 C C . ARG A 1 127 ? -37.257 10.313 -3.668 1.00 11.39 119 ARG A C 1
ATOM 678 O O . ARG A 1 127 ? -36.676 11.068 -2.865 1.00 10.58 119 ARG A O 1
ATOM 686 N N . GLN A 1 128 ? -37.731 10.765 -4.821 1.00 11.33 120 GLN A N 1
ATOM 687 C CA . GLN A 1 128 ? -37.653 12.220 -5.113 1.00 10.81 120 GLN A CA 1
ATOM 688 C C . GLN A 1 128 ? -38.387 13.043 -4.061 1.00 11.96 120 GLN A C 1
ATOM 689 O O . GLN A 1 128 ? -37.879 14.091 -3.604 1.00 11.26 120 GLN A O 1
ATOM 695 N N . LEU A 1 129 ? -39.545 12.564 -3.625 1.00 11.34 121 LEU A N 1
ATOM 696 C CA . LEU A 1 129 ? -40.257 13.308 -2.599 1.00 11.92 121 LEU A CA 1
ATOM 697 C C . LEU A 1 129 ? -39.577 13.179 -1.210 1.00 11.88 121 LEU A C 1
ATOM 698 O O . LEU A 1 129 ? -39.686 14.092 -0.399 1.00 12.32 121 LEU A O 1
ATOM 703 N N . ALA A 1 130 ? -38.912 12.061 -0.893 1.00 10.85 122 ALA A N 1
ATOM 704 C CA . ALA A 1 130 ? -38.187 11.905 0.366 1.00 10.94 122 ALA A CA 1
ATOM 705 C C . ALA A 1 130 ? -37.037 12.920 0.410 1.00 10.09 122 ALA A C 1
ATOM 706 O O . ALA A 1 130 ? -36.852 13.616 1.439 1.00 11.16 122 ALA A O 1
ATOM 708 N N . LYS A 1 131 ? -36.270 13.006 -0.689 1.00 9.82 123 LYS A N 1
ATOM 709 C CA . LYS A 1 131 ? -35.158 13.960 -0.716 1.00 9.15 123 LYS A CA 1
ATOM 710 C C . LYS A 1 131 ? -35.652 15.386 -0.555 1.00 8.86 123 LYS A C 1
ATOM 711 O O . LYS A 1 131 ? -35.098 16.174 0.203 1.00 8.62 123 LYS A O 1
ATOM 717 N N . LEU A 1 132 ? -36.739 15.693 -1.254 1.00 8.43 124 LEU A N 1
ATOM 718 C CA . LEU A 1 132 ? -37.312 17.025 -1.108 1.00 8.59 124 LEU A CA 1
ATOM 719 C C . LEU A 1 132 ? -37.887 17.289 0.281 1.00 8.30 124 LEU A C 1
ATOM 720 O O . LEU A 1 132 ? -37.797 18.419 0.762 1.00 8.09 124 LEU A O 1
ATOM 725 N N . ALA A 1 133 ? -38.516 16.306 0.901 1.00 8.26 125 ALA A N 1
ATOM 726 C CA . ALA A 1 133 ? -38.929 16.459 2.307 1.00 7.50 125 ALA A CA 1
ATOM 727 C C . ALA A 1 133 ? -37.758 16.781 3.224 1.00 7.93 125 ALA A C 1
ATOM 728 O O . ALA A 1 133 ? -37.909 17.636 4.114 1.00 7.86 125 ALA A O 1
ATOM 730 N N . ILE A 1 134 ? -36.597 16.128 3.000 1.00 6.87 126 ILE A N 1
ATOM 731 C CA . ILE A 1 134 ? -35.424 16.393 3.810 1.00 6.43 126 ILE A CA 1
ATOM 732 C C . ILE A 1 134 ? -34.985 17.863 3.548 1.00 6.34 126 ILE A C 1
ATOM 733 O O . ILE A 1 134 ? -34.729 18.596 4.493 1.00 7.74 126 ILE A O 1
ATOM 738 N N . ILE A 1 135 ? -34.969 18.275 2.267 1.00 7.05 127 ILE A N 1
ATOM 739 C CA . ILE A 1 135 ? -34.614 19.664 1.962 1.00 6.24 127 ILE A CA 1
ATOM 740 C C . ILE A 1 135 ? -35.574 20.651 2.642 1.00 6.95 127 ILE A C 1
ATOM 741 O O . ILE A 1 135 ? -35.112 21.666 3.231 1.00 6.16 127 ILE A O 1
ATOM 746 N N . PHE A 1 136 ? -36.893 20.382 2.550 1.00 6.89 128 PHE A N 1
ATOM 747 C CA . PHE A 1 136 ? -37.845 21.246 3.232 1.00 6.70 128 PHE A CA 1
ATOM 748 C C . PHE A 1 136 ? -37.654 21.236 4.753 1.00 7.16 128 PHE A C 1
ATOM 749 O O . PHE A 1 136 ? -37.806 22.285 5.383 1.00 7.88 128 PHE A O 1
ATOM 757 N N . SER A 1 137 ? -37.319 20.076 5.346 1.00 5.94 129 SER A N 1
ATOM 758 C CA . SER A 1 137 ? -37.056 20.041 6.788 1.00 6.17 129 SER A CA 1
ATOM 759 C C . SER A 1 137 ? -35.879 20.951 7.133 1.00 5.87 129 SER A C 1
ATOM 760 O O . SER A 1 137 ? -35.923 21.718 8.083 1.00 7.15 129 SER A O 1
ATOM 763 N N . HIS A 1 138 ? -34.851 20.900 6.285 1.00 7.02 130 HIS A N 1
ATOM 764 C CA . HIS A 1 138 ? -33.699 21.760 6.441 1.00 6.59 130 HIS A CA 1
ATOM 765 C C . HIS A 1 138 ? -34.018 23.252 6.269 1.00 5.48 130 HIS A C 1
ATOM 766 O O . HIS A 1 138 ? -33.532 24.085 7.056 1.00 6.93 130 HIS A O 1
ATOM 773 N N . MET A 1 139 ? -34.822 23.588 5.241 1.00 5.90 131 MET A N 1
ATOM 774 C CA . MET A 1 139 ? -35.206 24.992 5.035 1.00 5.18 131 MET A CA 1
ATOM 775 C C . MET A 1 139 ? -36.049 25.507 6.208 1.00 5.70 131 MET A C 1
ATOM 776 O O . MET A 1 139 ? -35.868 26.664 6.630 1.00 6.02 131 MET A O 1
ATOM 781 N N . HIS A 1 140 ? -36.925 24.671 6.729 1.00 6.41 132 HIS A N 1
ATOM 782 C CA . HIS A 1 140 ? -37.712 25.112 7.895 1.00 6.36 132 HIS A CA 1
ATOM 783 C C . HIS A 1 140 ? -36.809 25.282 9.099 1.00 6.05 132 HIS A C 1
ATOM 784 O O . HIS A 1 140 ? -36.940 26.286 9.829 1.00 7.80 132 HIS A O 1
ATOM 791 N N . ALA A 1 141 ? -35.895 24.348 9.299 1.00 5.11 133 ALA A N 1
ATOM 792 C CA . ALA A 1 141 ? -35.055 24.457 10.506 1.00 5.90 133 ALA A CA 1
ATOM 793 C C . ALA A 1 141 ? -34.131 25.683 10.409 1.00 6.38 133 ALA A C 1
ATOM 794 O O . ALA A 1 141 ? -33.875 26.377 11.411 1.00 6.70 133 ALA A O 1
ATOM 796 N N . GLU A 1 142 ? -33.652 25.977 9.214 1.00 6.48 134 GLU A N 1
ATOM 797 C CA . GLU A 1 142 ? -32.807 27.154 9.060 1.00 5.82 134 GLU A CA 1
ATOM 798 C C . GLU A 1 142 ? -33.538 28.445 9.336 1.00 6.28 134 GLU A C 1
ATOM 799 O O . GLU A 1 142 ? -33.012 29.340 10.017 1.00 6.92 134 GLU A O 1
ATOM 805 N N . LEU A 1 143 ? -34.780 28.542 8.825 1.00 7.13 135 LEU A N 1
ATOM 806 C CA . LEU A 1 143 ? -35.551 29.776 9.011 1.00 6.93 135 LEU A CA 1
ATOM 807 C C . LEU A 1 143 ? -35.923 29.889 10.504 1.00 6.62 135 LEU A C 1
ATOM 808 O O . LEU A 1 143 ? -35.901 30.977 11.051 1.00 7.51 135 LEU A O 1
ATOM 813 N N . HIS A 1 144 ? -36.253 28.778 11.153 1.00 6.69 136 HIS A N 1
ATOM 814 C CA . HIS A 1 144 ? -36.551 28.807 12.599 1.00 8.12 136 HIS A CA 1
ATOM 815 C C . HIS A 1 144 ? -35.327 29.147 13.435 1.00 8.09 136 HIS A C 1
ATOM 816 O O . HIS A 1 144 ? -35.452 29.823 14.466 1.00 9.69 136 HIS A O 1
ATOM 823 N N . ALA A 1 145 ? -34.132 28.716 13.006 1.00 6.77 137 ALA A N 1
ATOM 824 C CA . ALA A 1 145 ? -32.915 29.061 13.719 1.00 7.31 137 ALA A CA 1
ATOM 825 C C . ALA A 1 145 ? -32.581 30.553 13.621 1.00 6.48 137 ALA A C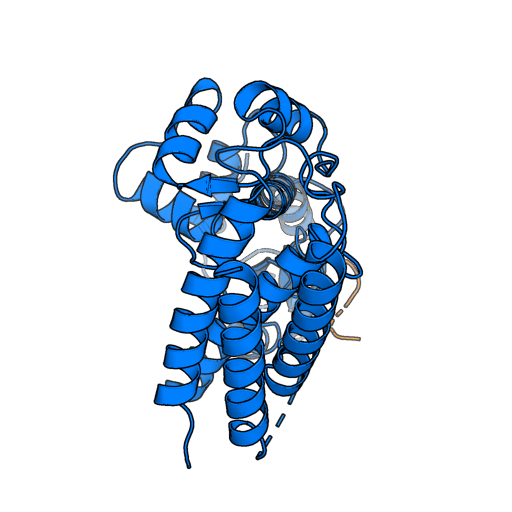 1
ATOM 826 O O . ALA A 1 145 ? -32.041 31.149 14.582 1.00 8.47 137 ALA A O 1
ATOM 828 N N . LEU A 1 146 ? -32.811 31.138 12.443 1.00 6.67 138 LEU A N 1
ATOM 829 C CA . LEU A 1 146 ? -32.317 32.498 12.200 1.00 6.03 138 LEU A CA 1
ATOM 830 C C . LEU A 1 146 ? -33.410 33.568 12.333 1.00 6.51 138 LEU A C 1
ATOM 831 O O . LEU A 1 146 ? -33.073 34.752 12.418 1.00 7.34 138 LEU A O 1
ATOM 836 N N . PHE A 1 147 ? -34.671 33.162 12.242 1.00 6.09 139 PHE A N 1
ATOM 837 C CA . PHE A 1 147 ? -35.789 34.121 12.423 1.00 6.69 139 PHE A CA 1
ATOM 838 C C . PHE A 1 147 ? -36.852 33.527 13.352 1.00 7.20 139 PHE A C 1
ATOM 839 O O . PHE A 1 147 ? -38.036 33.416 12.982 1.00 8.87 139 PHE A O 1
ATOM 847 N N . PRO A 1 148 ? -36.469 33.077 14.548 1.00 7.69 140 PRO A N 1
ATOM 848 C CA . PRO A 1 148 ? -37.470 32.463 15.427 1.00 9.10 140 PRO A CA 1
ATOM 849 C C . PRO A 1 148 ? -38.577 33.467 15.742 1.00 8.65 140 PRO A C 1
ATOM 850 O O . PRO A 1 148 ? -38.318 34.641 16.048 1.00 10.21 140 PRO A O 1
ATOM 854 N N . GLY A 1 149 ? -39.813 33.008 15.595 1.00 10.48 141 GLY A N 1
ATOM 855 C CA . GLY A 1 149 ? -40.943 33.894 15.841 1.00 11.65 141 GLY A CA 1
ATOM 856 C C . GLY A 1 149 ? -41.005 35.036 14.835 1.00 12.70 141 GLY A C 1
ATOM 857 O O . GLY A 1 149 ? -41.702 36.037 15.068 1.00 14.69 141 GLY A O 1
ATOM 858 N N . GLY A 1 150 ? -40.283 34.909 13.718 1.00 10.84 142 GLY A N 1
ATOM 859 C CA . GLY A 1 150 ? -40.210 35.986 12.735 1.00 11.10 142 GLY A CA 1
ATOM 860 C C . GLY A 1 150 ? -39.111 36.990 12.885 1.00 10.62 142 GLY A C 1
ATOM 861 O O . GLY A 1 150 ? -38.926 37.834 12.009 1.00 12.30 142 GLY A O 1
ATOM 862 N N . LYS A 1 151 ? -38.401 36.945 14.028 1.00 9.72 143 LYS A N 1
ATOM 863 C CA . LYS A 1 151 ? -37.415 37.977 14.390 1.00 10.23 143 LYS A CA 1
ATOM 864 C C . LYS A 1 151 ? -35.951 37.569 14.175 1.00 7.78 143 LYS A C 1
ATOM 865 O O . LYS A 1 151 ? -35.460 36.616 14.787 1.00 7.82 143 LYS A O 1
ATOM 871 N N . TYR A 1 152 ? -35.320 38.280 13.273 1.00 7.50 144 TYR A N 1
ATOM 872 C CA . TYR A 1 152 ? -33.944 37.969 12.875 1.00 6.69 144 TYR A CA 1
ATOM 873 C C . TYR A 1 152 ? -32.958 37.934 14.027 1.00 7.44 144 TYR A C 1
ATOM 874 O O . TYR A 1 152 ? -32.934 38.833 14.875 1.00 8.53 144 TYR A O 1
ATOM 883 N N . CYS A 1 153 ? -32.115 36.894 14.032 1.00 7.63 145 CYS A N 1
ATOM 884 C CA . CYS A 1 153 ? -31.073 36.797 15.065 1.00 6.81 145 CYS A CA 1
ATOM 885 C C . CYS A 1 153 ? -29.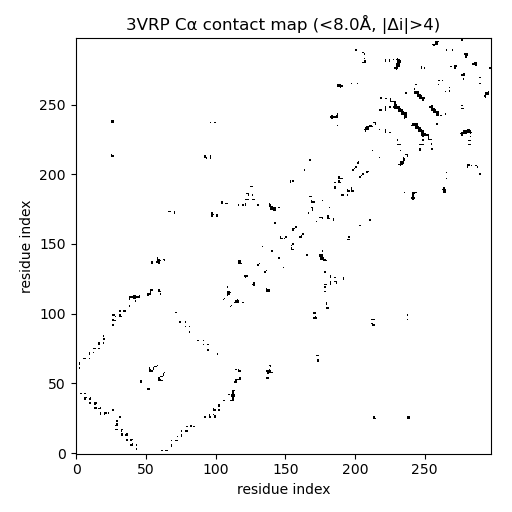785 36.342 14.441 1.00 7.23 145 CYS A C 1
ATOM 886 O O . CYS A 1 153 ? -28.848 35.983 15.163 1.00 6.58 145 CYS A O 1
ATOM 889 N N . GLY A 1 154 ? -29.680 36.416 13.117 1.00 6.26 146 GLY A N 1
ATOM 890 C CA . GLY A 1 154 ? -28.465 35.914 12.437 1.00 8.44 146 GLY A CA 1
ATOM 891 C C . GLY A 1 154 ? -27.178 36.590 12.853 1.00 7.55 146 GLY A C 1
ATOM 892 O O . GLY A 1 154 ? -26.101 35.986 12.732 1.00 7.83 146 GLY A O 1
ATOM 893 N N . HIS A 1 155 ? -27.239 37.862 13.264 1.00 7.51 147 HIS A N 1
ATOM 894 C CA . HIS A 1 155 ? -26.038 38.572 13.727 1.00 7.02 147 HIS A CA 1
ATOM 895 C C . HIS A 1 155 ? -25.630 38.216 15.145 1.00 7.92 147 HIS A C 1
ATOM 896 O O . HIS A 1 155 ? -24.541 38.597 15.567 1.00 10.52 147 HIS A O 1
ATOM 903 N N . MET A 1 156 ? -26.502 37.530 15.877 1.00 7.37 148 MET A N 1
ATOM 904 C CA . MET A 1 156 ? -26.226 37.091 17.244 1.00 7.98 148 MET A CA 1
ATOM 905 C C . MET A 1 156 ? -26.071 35.591 17.374 1.00 7.54 148 MET A C 1
ATOM 906 O O . MET A 1 156 ? -25.613 35.123 18.441 1.00 8.91 148 MET A O 1
ATOM 911 N N . TYR A 1 157 ? -26.531 34.833 16.376 1.00 5.99 149 TYR A N 1
ATOM 912 C CA . TYR A 1 157 ? -26.497 33.359 16.430 1.00 5.95 149 TYR A CA 1
ATOM 913 C C . TYR A 1 157 ? -25.137 32.828 16.861 1.00 6.01 149 TYR A C 1
ATOM 914 O O . TYR A 1 157 ? -24.101 33.353 16.425 1.00 6.63 149 TYR A O 1
ATOM 923 N N . GLN A 1 158 ? -25.171 31.807 17.736 1.00 5.50 150 GLN A N 1
ATOM 924 C CA . GLN A 1 158 ? -23.916 31.210 18.195 1.00 6.75 150 GLN A CA 1
ATOM 925 C C . GLN A 1 158 ? -23.812 29.777 17.781 1.00 6.78 150 GLN A C 1
ATOM 926 O O . GLN A 1 158 ? -24.749 28.982 17.931 1.00 8.70 150 GLN A O 1
ATOM 932 N N . LEU A 1 159 ? -22.633 29.436 17.241 1.00 8.21 151 LEU A N 1
ATOM 933 C CA . LEU A 1 159 ? -22.427 28.013 16.872 1.00 8.18 151 LEU A CA 1
ATOM 934 C C . LEU A 1 159 ? -22.196 27.172 18.139 1.00 8.82 151 LEU A C 1
ATOM 935 O O . LEU A 1 159 ? -21.777 27.664 19.192 1.00 10.09 151 LEU A O 1
ATOM 940 N N . THR A 1 160 ? -22.440 25.889 17.982 1.00 9.05 152 THR A N 1
ATOM 941 C CA . THR A 1 160 ? -22.394 24.893 19.065 1.00 9.75 152 THR A CA 1
ATOM 942 C C . THR A 1 160 ? -20.981 24.626 19.473 1.00 9.49 152 THR A C 1
ATOM 943 O O . THR A 1 160 ? -20.742 24.491 20.668 1.00 11.98 152 THR A O 1
ATOM 947 N N . LYS A 1 161 ? -20.041 24.537 18.515 1.00 8.75 153 LYS A N 1
ATOM 948 C CA . LYS A 1 161 ? -18.646 24.276 18.799 1.00 9.76 153 LYS A CA 1
ATOM 949 C C . LYS A 1 161 ? -17.876 25.610 18.810 1.00 9.32 153 LYS A C 1
ATOM 950 O O . LYS A 1 161 ? -17.837 26.367 17.839 1.00 9.74 153 LYS A O 1
ATOM 956 N N . ALA A 1 162 ? -17.210 25.897 19.939 1.00 10.02 154 ALA A N 1
ATOM 957 C CA . ALA A 1 162 ? -16.559 27.192 20.075 1.00 9.62 154 ALA A CA 1
ATOM 958 C C . ALA A 1 162 ? -15.509 27.539 19.040 1.00 8.57 154 ALA A C 1
ATOM 959 O O . ALA A 1 162 ? -15.445 28.663 18.601 1.00 8.35 154 ALA A O 1
ATOM 961 N N . PRO A 1 163 ? -14.637 26.570 18.635 1.00 9.34 155 PRO A N 1
ATOM 962 C CA . PRO A 1 163 ? -13.653 26.875 17.639 1.00 10.29 155 PRO A CA 1
ATOM 963 C C . PRO A 1 163 ? -14.285 27.295 16.304 1.00 9.18 155 PRO A C 1
ATOM 964 O O . PRO A 1 163 ? -13.816 28.237 15.602 1.00 10.01 155 PRO A O 1
ATOM 968 N N . ALA A 1 164 ? -15.410 26.646 15.988 1.00 8.32 156 ALA A N 1
ATOM 969 C CA . ALA A 1 164 ? -16.132 26.983 14.759 1.00 7.35 156 ALA A CA 1
ATOM 970 C C . ALA A 1 164 ? -16.849 28.327 14.861 1.00 6.73 156 ALA A C 1
ATOM 971 O O . ALA A 1 164 ? -16.913 29.106 13.904 1.00 7.25 156 ALA A O 1
ATOM 973 N N . HIS A 1 165 ? -17.414 28.599 16.056 1.00 6.97 157 HIS A N 1
ATOM 974 C CA . HIS A 1 165 ? -18.013 29.879 16.284 1.00 6.71 157 HIS A CA 1
ATOM 975 C C . HIS A 1 165 ? -17.004 31.024 16.020 1.00 6.91 157 HIS A C 1
ATOM 976 O O . HIS A 1 165 ? -17.324 31.996 15.331 1.00 8.76 157 HIS A O 1
ATOM 983 N N . THR A 1 166 ? -15.788 30.923 16.644 1.00 7.50 158 THR A N 1
ATOM 984 C CA . THR A 1 166 ? -14.779 31.941 16.446 1.00 7.18 158 THR A CA 1
ATOM 985 C C . THR A 1 166 ? -14.396 32.066 14.969 1.00 6.98 158 THR A C 1
ATOM 986 O O . THR A 1 166 ? -14.301 33.193 14.505 1.00 8.08 158 THR A O 1
ATOM 990 N N . PHE A 1 167 ? -14.247 30.924 14.273 1.00 7.28 159 PHE A N 1
ATOM 991 C CA . PHE A 1 167 ? -13.913 31.041 12.868 1.00 7.64 159 PHE A CA 1
ATOM 992 C C . PHE A 1 167 ? -14.978 31.834 12.109 1.00 7.35 159 PHE A C 1
ATOM 993 O O . PHE A 1 167 ? -14.625 32.727 11.300 1.00 7.44 159 PHE A O 1
ATOM 1001 N N . TRP A 1 168 ? -16.249 31.546 12.364 1.00 6.29 160 TRP A N 1
ATOM 1002 C CA . TRP A 1 168 ? -17.293 32.230 11.602 1.00 6.83 160 TRP A CA 1
ATOM 1003 C C . TRP A 1 168 ? -17.297 33.720 11.884 1.00 7.24 160 TRP A C 1
ATOM 1004 O O . TRP A 1 168 ? -17.321 34.523 10.954 1.00 8.55 160 TRP A O 1
ATOM 1015 N N . ARG A 1 169 ? -17.290 34.089 13.172 1.00 6.78 161 ARG A N 1
ATOM 1016 C CA . ARG A 1 169 ? -17.389 35.535 13.481 1.00 7.84 161 ARG A CA 1
ATOM 1017 C C . ARG A 1 169 ? -16.134 36.285 13.062 1.00 8.93 161 ARG A C 1
ATOM 1018 O O . ARG A 1 169 ? -16.254 37.442 12.613 1.00 11.52 161 ARG A O 1
ATOM 1026 N N . GLU A 1 170 ? -14.972 35.621 13.139 1.00 8.63 162 GLU A N 1
ATOM 1027 C CA . GLU A 1 170 ? -13.736 36.299 12.706 1.00 10.18 162 GLU A CA 1
ATOM 1028 C C . GLU A 1 170 ? -13.668 36.426 11.215 1.00 10.69 162 GLU A C 1
ATOM 1029 O O . GLU A 1 170 ? -13.152 37.411 10.713 1.00 14.48 162 GLU A O 1
ATOM 1035 N N . SER A 1 171 ? -14.184 35.453 10.489 1.00 10.81 163 SER A N 1
ATOM 1036 C CA . SER A 1 171 ? -14.096 35.420 9.007 1.00 11.64 163 SER A CA 1
ATOM 1037 C C . SER A 1 171 ? -15.229 36.114 8.311 1.00 13.69 163 SER A C 1
ATOM 1038 O O . SER A 1 171 ? -15.051 36.717 7.236 1.00 14.02 163 SER A O 1
ATOM 1041 N N . CYS A 1 172 ? -16.415 36.009 8.883 1.00 12.51 164 CYS A N 1
ATOM 1042 C CA . CYS A 1 172 ? -17.657 36.436 8.233 1.00 13.61 164 CYS A CA 1
ATOM 1043 C C . CYS A 1 172 ? -18.289 37.623 8.953 1.00 13.30 164 CYS A C 1
ATOM 1044 O O . CYS A 1 172 ? -19.214 38.251 8.441 1.00 15.11 164 CYS A O 1
ATOM 1047 N N . GLY A 1 173 ? -17.825 37.951 10.160 1.00 13.08 165 GLY A N 1
ATOM 1048 C CA . GLY A 1 173 ? -18.397 39.035 10.903 1.00 12.35 165 GLY A CA 1
ATOM 1049 C C . GLY A 1 173 ? -19.842 38.771 11.259 1.00 11.07 165 GLY A C 1
ATOM 1050 O O . GLY A 1 173 ? -20.191 37.658 11.616 1.00 9.78 165 GLY A O 1
ATOM 1051 N N . ALA A 1 174 ? -20.635 39.828 11.136 1.00 10.79 166 ALA A N 1
ATOM 1052 C CA . ALA A 1 174 ? -22.010 39.774 11.566 1.00 9.20 166 ALA A CA 1
ATOM 1053 C C . ALA A 1 174 ? -22.882 39.006 10.569 1.00 9.32 166 ALA A C 1
ATOM 1054 O O . ALA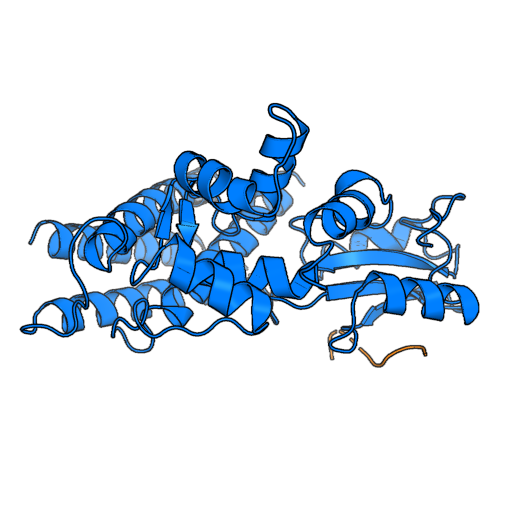 A 1 174 ? -24.016 38.711 10.882 1.00 9.88 166 ALA A O 1
ATOM 1056 N N . ARG A 1 175 ? -22.370 38.677 9.397 1.00 8.65 167 ARG A N 1
ATOM 1057 C CA . ARG A 1 175 ? -23.183 38.036 8.337 1.00 8.32 167 ARG A CA 1
ATOM 1058 C C . ARG A 1 175 ? -23.704 36.662 8.770 1.00 7.86 167 ARG A C 1
ATOM 1059 O O . ARG A 1 175 ? -23.063 35.966 9.593 1.00 8.16 167 ARG A O 1
ATOM 1067 N N . CYS A 1 176 ? -24.881 36.324 8.246 1.00 7.09 168 CYS A N 1
ATOM 1068 C CA . CYS A 1 176 ? -25.429 35.001 8.522 1.00 7.32 168 CYS A CA 1
ATOM 1069 C C . CYS A 1 176 ? -25.385 34.090 7.332 1.00 7.24 168 CYS A C 1
ATOM 1070 O O . CYS A 1 176 ? -25.751 32.913 7.455 1.00 6.28 168 CYS A O 1
ATOM 1073 N N . VAL A 1 177 ? -24.970 34.577 6.173 1.00 6.70 169 VAL A N 1
ATOM 1074 C CA . VAL A 1 177 ? -25.001 33.783 4.950 1.00 7.35 169 VAL A CA 1
ATOM 1075 C C . VAL A 1 177 ? -23.983 34.270 3.952 1.00 7.75 169 VAL A C 1
ATOM 1076 O O . VAL A 1 177 ? -23.780 35.469 3.860 1.00 10.05 169 VAL A O 1
ATOM 1080 N N . LEU A 1 178 ? -23.417 33.304 3.208 1.00 8.25 170 LEU A N 1
ATOM 1081 C CA . LEU A 1 178 ? -22.386 33.567 2.189 1.00 10.48 170 LEU A CA 1
ATOM 1082 C C . LEU A 1 178 ? -22.656 32.718 0.970 1.00 8.83 170 LEU A C 1
ATOM 1083 O O . LEU A 1 178 ? -23.035 31.568 1.118 1.00 7.50 170 LEU A O 1
ATOM 1088 N N . PRO A 1 179 ? -22.388 33.237 -0.268 1.00 8.21 171 PRO A N 1
ATOM 1089 C CA . PRO A 1 179 ? -22.401 32.277 -1.383 1.00 9.07 171 PRO A CA 1
ATOM 1090 C C . PRO A 1 179 ? -21.296 31.211 -1.234 1.00 7.95 171 PRO A C 1
ATOM 1091 O O . PRO A 1 179 ? -20.255 31.499 -0.603 1.00 7.64 171 PRO A O 1
ATOM 1095 N N . TRP A 1 180 ? -21.529 30.026 -1.797 1.00 6.83 172 TRP A N 1
ATOM 1096 C CA . TRP A 1 180 ? -20.540 28.942 -1.676 1.00 7.35 172 TRP A CA 1
ATOM 1097 C C . TRP A 1 180 ? -19.122 29.399 -2.015 1.00 7.36 172 TRP A C 1
ATOM 1098 O O . TRP A 1 180 ? -18.178 29.132 -1.261 1.00 7.83 172 TRP A O 1
ATOM 1109 N N . ALA A 1 181 ? -18.939 30.045 -3.153 1.00 8.22 173 ALA A N 1
ATOM 1110 C CA . ALA A 1 181 ? -17.582 30.341 -3.579 1.00 9.30 173 ALA A CA 1
ATOM 1111 C C . ALA A 1 181 ? -16.848 31.185 -2.551 1.00 8.92 173 ALA A C 1
ATOM 1112 O O . ALA A 1 181 ? -15.660 30.894 -2.237 1.00 10.75 173 ALA A O 1
ATOM 1114 N N . GLU A 1 182 ? -17.507 32.225 -2.037 1.00 8.53 174 GLU A N 1
ATOM 1115 C CA . GLU A 1 182 ? -16.852 33.019 -0.967 1.00 8.79 174 GLU A CA 1
ATOM 1116 C C . GLU A 1 182 ? -16.588 32.189 0.272 1.00 10.46 174 GLU A C 1
ATOM 1117 O O . GLU A 1 182 ? -15.521 32.299 0.906 1.00 9.25 174 GLU A O 1
ATOM 1123 N N . PHE A 1 183 ? -17.569 31.362 0.655 1.00 8.14 175 PHE A N 1
ATOM 1124 C CA . PHE A 1 183 ? -17.350 30.506 1.812 1.00 7.73 175 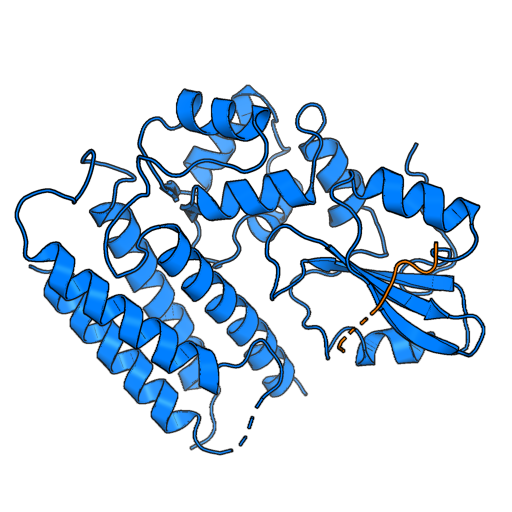PHE A CA 1
ATOM 1125 C C . PHE A 1 183 ? -16.144 29.525 1.631 1.00 7.39 175 PHE A C 1
ATOM 1126 O O . PHE A 1 183 ? -15.347 29.337 2.566 1.00 8.61 175 PHE A O 1
ATOM 1134 N N . GLU A 1 184 ? -16.047 28.888 0.461 1.00 7.57 176 GLU A N 1
ATOM 1135 C CA . GLU A 1 184 ? -14.916 27.983 0.194 1.00 8.47 176 GLU A CA 1
ATOM 1136 C C . GLU A 1 184 ? -13.616 28.738 0.412 1.00 8.48 176 GLU A C 1
ATOM 1137 O O . GLU A 1 184 ? -12.691 28.210 1.045 1.00 8.73 176 GLU A O 1
ATOM 1143 N N . SER A 1 185 ? -13.548 29.965 -0.108 1.00 8.15 177 SER A N 1
ATOM 1144 C CA . SER A 1 185 ? -12.317 30.752 -0.004 1.00 9.61 177 SER A CA 1
ATOM 1145 C C . SER A 1 185 ? -12.039 31.096 1.471 1.00 9.86 177 SER A C 1
ATOM 1146 O O . SER A 1 185 ? -10.917 30.894 1.951 1.00 10.38 177 SER A O 1
ATOM 1149 N N . LEU A 1 186 ? -13.032 31.576 2.220 1.00 9.09 178 LEU A N 1
ATOM 1150 C CA . LEU A 1 186 ? -12.793 31.928 3.612 1.00 9.78 178 LEU A CA 1
ATOM 1151 C C . LEU A 1 186 ? -12.457 30.702 4.461 1.00 9.69 178 LEU A C 1
ATOM 1152 O O . LEU A 1 186 ? -11.532 30.747 5.323 1.00 9.00 178 LEU A O 1
ATOM 1157 N N . LEU A 1 187 ? -13.206 29.606 4.270 1.00 8.19 179 LEU A N 1
ATOM 1158 C CA . LEU A 1 187 ? -12.864 28.358 4.953 1.00 8.68 179 LEU A CA 1
ATOM 1159 C C . LEU A 1 187 ? -11.423 27.946 4.709 1.00 9.34 179 LEU A C 1
ATOM 1160 O O . LEU A 1 187 ? -10.732 27.464 5.642 1.00 8.69 179 LEU A O 1
ATOM 1165 N N . GLY A 1 188 ? -10.955 28.189 3.478 1.00 8.46 180 GLY A N 1
ATOM 1166 C CA . GLY A 1 188 ? -9.595 27.797 3.116 1.00 8.96 180 GLY A CA 1
ATOM 1167 C C . GLY A 1 188 ? -8.486 28.554 3.790 1.00 10.03 180 GLY A C 1
ATOM 1168 O O . GLY A 1 188 ? -7.314 28.101 3.699 1.00 12.26 180 GLY A O 1
ATOM 1169 N N . THR A 1 189 ? -8.794 29.657 4.470 1.00 10.07 181 THR A N 1
ATOM 1170 C CA . THR A 1 189 ? -7.733 30.253 5.329 1.00 10.88 181 THR A CA 1
ATOM 1171 C C . THR A 1 189 ? -7.276 29.316 6.445 1.00 13.11 181 THR A C 1
ATOM 1172 O O . THR A 1 189 ? -6.141 29.445 6.927 1.00 14.45 181 THR A O 1
ATOM 1176 N N . CYS A 1 190 ? -8.080 28.315 6.795 1.00 11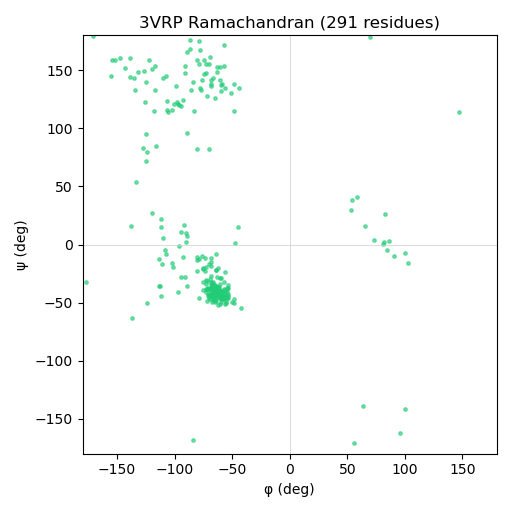.21 182 CYS A N 1
ATOM 1177 C CA . CYS A 1 190 ? -7.824 27.396 7.901 1.00 11.67 182 CYS A CA 1
ATOM 1178 C C . CYS A 1 190 ? -7.838 25.961 7.359 1.00 10.83 182 CYS A C 1
ATOM 1179 O O . CYS A 1 190 ? -6.961 25.150 7.658 1.00 11.40 182 CYS A O 1
ATOM 1182 N N . HIS A 1 191 ? -8.901 25.607 6.611 1.00 8.59 183 HIS A N 1
ATOM 1183 C CA . HIS A 1 191 ? -9.148 24.253 6.129 1.00 8.82 183 HIS A CA 1
ATOM 1184 C C . HIS A 1 191 ? -9.370 24.262 4.620 1.00 10.36 183 HIS A C 1
ATOM 1185 O O . HIS A 1 191 ? -10.503 24.342 4.129 1.00 8.96 183 HIS A O 1
ATOM 1192 N N . PRO A 1 192 ? -8.281 24.257 3.854 1.00 10.03 184 PRO A N 1
ATOM 1193 C CA . PRO A 1 192 ? -8.420 24.277 2.412 1.00 9.37 184 PRO A CA 1
ATOM 1194 C C . PRO A 1 192 ? -8.876 22.928 1.872 1.00 10.60 184 PRO A C 1
ATOM 1195 O O . PRO A 1 192 ? -8.573 21.894 2.435 1.00 12.65 184 PRO A O 1
ATOM 1199 N N . VAL A 1 193 ? -9.666 22.960 0.804 1.00 10.97 185 VAL A N 1
ATOM 1200 C CA . VAL A 1 193 ? -10.137 21.730 0.159 1.00 12.13 185 VAL A CA 1
ATOM 1201 C C . VAL A 1 193 ? -9.627 21.753 -1.288 1.00 10.98 185 VAL A C 1
ATOM 1202 O O . VAL A 1 193 ? -9.427 22.800 -1.876 1.00 12.82 185 VAL A O 1
ATOM 1206 N N . GLU A 1 194 ? -9.403 20.573 -1.842 1.00 12.00 186 GLU A N 1
ATOM 1207 C CA . GLU A 1 194 ? -8.903 20.483 -3.205 1.00 12.17 186 GLU A CA 1
ATOM 1208 C C . GLU A 1 194 ? -9.986 20.862 -4.208 1.00 11.38 186 GLU A C 1
ATOM 1209 O O . GLU A 1 194 ? -11.068 20.301 -4.121 1.00 11.63 186 GLU A O 1
ATOM 1215 N N . PRO A 1 195 ? -9.743 21.785 -5.147 1.00 10.61 187 PRO A N 1
ATOM 1216 C CA . PRO A 1 195 ? -10.782 22.131 -6.130 1.00 11.54 187 PRO A CA 1
ATOM 1217 C C . PRO A 1 195 ? -11.182 20.926 -6.967 1.00 10.34 187 PRO A C 1
ATOM 1218 O O . PRO A 1 195 ? -10.427 19.956 -7.142 1.00 12.02 187 PRO A O 1
ATOM 1222 N N . GLY A 1 196 ? -12.428 21.001 -7.424 1.00 9.89 188 GLY A N 1
ATOM 1223 C CA . GLY A 1 196 ? -13.003 19.954 -8.270 1.00 8.35 188 GLY A CA 1
ATOM 1224 C C . GLY A 1 196 ? -13.866 19.049 -7.474 1.00 7.88 188 GLY A C 1
ATOM 1225 O O . GLY A 1 196 ? -14.597 19.538 -6.576 1.00 7.35 188 GLY A O 1
ATOM 1226 N N . CYS A 1 197 ? -13.809 17.741 -7.778 1.00 7.38 189 CYS A N 1
ATOM 1227 C CA . CYS A 1 197 ? -14.747 16.784 -7.175 1.00 8.09 189 CYS A CA 1
ATOM 1228 C C . CYS A 1 197 ? -14.746 16.824 -5.639 1.00 7.56 189 CYS A C 1
ATOM 1229 O O . CYS A 1 197 ? -15.831 16.679 -5.068 1.00 8.49 189 CYS A O 1
ATOM 1232 N N . THR A 1 198 ? -13.584 17.008 -5.003 1.00 8.04 190 THR A N 1
ATOM 1233 C CA . THR A 1 198 ? -13.565 17.005 -3.529 1.00 8.10 190 THR A CA 1
ATOM 1234 C C . THR A 1 198 ? -14.302 18.217 -3.012 1.00 6.51 190 THR A C 1
ATOM 1235 O O . THR A 1 198 ? -15.168 18.064 -2.094 1.00 6.62 190 THR A O 1
ATOM 1239 N N . ALA A 1 199 ? -13.976 19.403 -3.525 1.00 6.93 191 ALA A N 1
ATOM 1240 C CA . ALA A 1 199 ? -14.667 20.630 -3.118 1.00 5.61 191 ALA A CA 1
ATOM 1241 C C . ALA A 1 199 ? -16.177 20.550 -3.349 1.00 6.09 191 ALA A C 1
ATOM 1242 O O . ALA A 1 199 ? -16.973 21.057 -2.537 1.00 6.62 191 ALA A O 1
ATOM 1244 N N . LEU A 1 200 ? -16.568 19.949 -4.462 1.00 5.04 192 LEU A N 1
ATOM 1245 C CA . LEU A 1 200 ? -17.988 19.837 -4.810 1.00 6.49 192 LEU A CA 1
ATOM 1246 C C . LEU A 1 200 ? -18.680 18.859 -3.866 1.00 6.87 192 LEU A C 1
ATOM 1247 O O . LEU A 1 200 ? -19.807 19.085 -3.481 1.00 6.83 192 LEU A O 1
ATOM 1252 N N . ALA A 1 201 ? -18.007 17.780 -3.499 1.00 7.30 193 ALA A N 1
ATOM 1253 C CA . ALA A 1 201 ? -18.565 16.888 -2.470 1.00 6.28 193 ALA A CA 1
ATOM 1254 C C . ALA A 1 201 ? -18.695 17.593 -1.123 1.00 5.88 193 ALA A C 1
ATOM 1255 O O . ALA A 1 201 ? -19.691 17.389 -0.416 1.00 6.78 193 ALA A O 1
ATOM 1257 N N . LEU A 1 202 ? -17.748 18.479 -0.813 1.00 6.37 194 LEU A N 1
ATOM 1258 C CA . LEU A 1 202 ? -17.854 19.241 0.443 1.00 6.10 194 LEU A CA 1
ATOM 1259 C C . LEU A 1 202 ? -19.091 20.130 0.395 1.00 5.59 194 LEU A C 1
ATOM 1260 O O . LEU A 1 202 ? -19.861 20.190 1.388 1.00 6.95 194 LEU A O 1
ATOM 1265 N N . ARG A 1 203 ? -19.225 20.857 -0.720 1.00 7.36 195 ARG A N 1
ATOM 1266 C CA . ARG A 1 203 ? -20.365 21.722 -0.914 1.00 6.77 195 ARG A CA 1
ATOM 1267 C C . ARG A 1 203 ? -21.653 20.935 -0.755 1.00 8.77 195 ARG A C 1
ATOM 1268 O O . ARG A 1 203 ? -22.599 21.386 -0.063 1.00 7.94 195 ARG A O 1
ATOM 1276 N N . THR A 1 204 ? -21.751 19.756 -1.363 1.00 8.60 196 THR A N 1
ATOM 1277 C CA . THR A 1 204 ? -22.960 18.940 -1.268 1.00 9.75 196 THR A CA 1
ATOM 1278 C C . THR A 1 204 ? -23.253 18.563 0.197 1.00 8.67 196 THR A C 1
ATOM 1279 O O . THR A 1 204 ? -24.404 18.597 0.658 1.00 10.06 196 THR A O 1
ATOM 1283 N N . THR A 1 205 ? -22.189 18.265 0.951 1.00 6.72 197 THR A N 1
ATOM 1284 C CA . THR A 1 205 ? -22.413 17.937 2.379 1.00 7.42 197 THR A CA 1
ATOM 1285 C C . THR A 1 205 ? -22.862 19.146 3.200 1.00 6.58 197 THR A C 1
ATOM 1286 O O . THR A 1 205 ? -23.749 19.035 4.033 1.00 8.37 197 THR A O 1
ATOM 1290 N N . ILE A 1 206 ? -22.230 20.298 2.997 1.00 7.17 198 ILE A N 1
ATOM 1291 C CA . ILE A 1 206 ? -22.537 21.471 3.843 1.00 5.82 198 ILE A CA 1
ATOM 1292 C C . ILE A 1 206 ? -23.925 22.072 3.522 1.00 6.29 198 ILE A C 1
ATOM 1293 O O . ILE A 1 206 ? -24.638 22.581 4.409 1.00 6.81 198 ILE A O 1
ATOM 1298 N N . ASP A 1 207 ? -24.252 22.087 2.239 1.00 6.60 199 ASP A N 1
ATOM 1299 C CA . ASP A 1 207 ? -25.446 22.834 1.781 1.00 7.27 199 ASP A CA 1
ATOM 1300 C C . ASP A 1 207 ? -26.756 22.048 2.004 1.00 7.98 199 ASP A C 1
ATOM 1301 O O . ASP A 1 207 ? -27.346 21.431 1.114 1.00 9.69 199 ASP A O 1
ATOM 1306 N N . LEU A 1 208 ? -27.238 22.142 3.226 1.00 7.57 200 LEU A N 1
ATOM 1307 C CA . LEU A 1 208 ? -28.436 21.420 3.656 1.00 7.38 200 LEU A CA 1
ATOM 1308 C C . LEU A 1 208 ? -29.665 21.804 2.865 1.00 7.03 200 LEU A C 1
ATOM 1309 O O . LEU A 1 208 ? -30.541 20.975 2.665 1.00 8.37 200 LEU A O 1
ATOM 1314 N N . THR A 1 209 ? -29.733 23.058 2.478 1.00 6.40 201 THR A N 1
ATOM 1315 C CA . THR A 1 209 ? -30.926 23.527 1.789 1.00 7.30 201 THR A CA 1
ATOM 1316 C C . THR A 1 209 ? -30.760 23.496 0.259 1.00 7.32 201 THR A C 1
ATOM 1317 O O . THR A 1 209 ? -31.712 23.815 -0.460 1.00 7.11 201 THR A O 1
ATOM 1321 N N . CYS A 1 210 ? -29.573 23.079 -0.221 1.00 7.45 202 CYS A N 1
ATOM 1322 C CA . CYS A 1 210 ? -29.268 22.976 -1.680 1.00 8.46 202 CYS A CA 1
ATOM 1323 C C . CYS A 1 210 ? -29.551 24.307 -2.333 1.00 8.11 202 CYS A C 1
ATOM 1324 O O . CYS A 1 210 ? -30.025 24.356 -3.473 1.00 9.59 202 CYS A O 1
ATOM 1327 N N . SER A 1 211 ? -29.226 25.400 -1.640 1.00 6.91 203 SER A N 1
ATOM 1328 C CA . SER A 1 211 ? -29.389 26.753 -2.118 1.00 7.28 203 SER A CA 1
ATOM 1329 C C . SER A 1 211 ? -28.191 27.356 -2.799 1.00 7.62 203 SER A C 1
ATOM 1330 O O . SER A 1 211 ? -28.296 28.495 -3.321 1.00 9.54 203 SER A O 1
ATOM 1333 N N . GLY A 1 212 ? -27.055 26.696 -2.700 1.00 7.13 204 GLY A N 1
ATOM 1334 C CA . GLY A 1 212 ? -25.819 27.317 -3.191 1.00 7.93 204 GLY A CA 1
ATOM 1335 C C . GLY A 1 212 ? -25.170 28.310 -2.263 1.00 8.07 204 GLY A C 1
ATOM 1336 O O . GLY A 1 212 ? -24.089 28.858 -2.611 1.00 9.98 204 GLY A O 1
ATOM 1337 N N . HIS A 1 213 ? -25.760 28.527 -1.078 1.00 7.66 205 HIS A N 1
ATOM 1338 C CA . HIS A 1 213 ? -25.230 29.458 -0.088 1.00 6.88 205 HIS A CA 1
ATOM 1339 C C . HIS A 1 213 ? -25.108 28.701 1.200 1.00 7.28 205 HIS A C 1
ATOM 1340 O O . HIS A 1 213 ? -25.814 27.727 1.450 1.00 8.99 205 HIS A O 1
ATOM 1347 N N . VAL A 1 214 ? -24.124 29.112 1.968 1.00 6.07 206 VAL A N 1
ATOM 1348 C CA . VAL A 1 214 ? -23.887 28.539 3.293 1.00 5.92 206 VAL A CA 1
ATOM 1349 C C . VAL A 1 214 ? -24.309 29.504 4.371 1.00 4.90 206 VAL A C 1
ATOM 1350 O O . VAL A 1 214 ? -23.770 30.634 4.490 1.00 6.20 206 VAL A O 1
ATOM 1354 N N . SER A 1 215 ? -25.321 29.126 5.165 1.00 4.96 207 SER A N 1
ATOM 1355 C CA . SER A 1 215 ? -25.707 29.977 6.322 1.00 5.03 207 SER A CA 1
ATOM 1356 C C . SER A 1 215 ? -24.912 29.585 7.547 1.00 4.50 207 SER A C 1
ATOM 1357 O O . SER A 1 215 ? -24.280 28.490 7.601 1.00 5.14 207 SER A O 1
ATOM 1360 N N . ILE A 1 216 ? -24.973 30.487 8.518 1.00 4.77 208 ILE A N 1
ATOM 1361 C CA . ILE A 1 216 ? -24.299 30.193 9.772 1.00 4.18 208 ILE A CA 1
ATOM 1362 C C . ILE A 1 216 ? -24.910 28.949 10.468 1.00 5.16 208 ILE A C 1
ATOM 1363 O O . ILE A 1 216 ? -24.163 28.214 11.129 1.00 6.51 208 ILE A O 1
ATOM 1368 N N . PHE A 1 217 ? -26.196 28.692 10.220 1.00 4.85 209 PHE A N 1
ATOM 1369 C CA . PHE A 1 217 ? -26.858 27.502 10.712 1.00 5.18 209 PHE A CA 1
ATOM 1370 C C . PHE A 1 217 ? -26.274 26.255 10.034 1.00 6.06 209 PHE A C 1
ATOM 1371 O O . PHE A 1 217 ? -25.981 25.255 10.712 1.00 6.45 209 PHE A O 1
ATOM 1379 N N . GLU A 1 218 ? -26.136 26.303 8.688 1.00 4.82 210 GLU A N 1
ATOM 1380 C CA . GLU A 1 218 ? -25.546 25.109 8.053 1.00 5.17 210 GLU A CA 1
ATOM 1381 C C . GLU A 1 218 ? -24.130 24.866 8.523 1.00 4.80 210 GLU A C 1
ATOM 1382 O O . GLU A 1 218 ? -23.718 23.715 8.685 1.00 5.90 210 GLU A O 1
ATOM 1388 N N . PHE A 1 219 ? -23.352 25.941 8.717 1.00 5.20 211 PHE A N 1
ATOM 1389 C CA . PHE A 1 219 ? -21.995 25.714 9.195 1.00 5.04 211 PHE A CA 1
ATOM 1390 C C . PHE A 1 219 ? -21.967 25.160 10.627 1.00 4.69 211 PHE A C 1
ATOM 1391 O O . PHE A 1 219 ? -21.119 24.302 10.924 1.00 5.61 211 PHE A O 1
ATOM 1399 N N . ASP A 1 220 ? -22.934 25.546 11.448 1.00 4.24 212 ASP A N 1
ATOM 1400 C CA . ASP A 1 220 ? -23.091 24.965 12.817 1.00 4.47 212 ASP A CA 1
ATOM 1401 C C . ASP A 1 220 ? -23.319 23.479 12.673 1.00 4.69 212 ASP A C 1
ATOM 1402 O O . ASP A 1 220 ? -22.596 22.679 13.291 1.00 5.86 212 ASP A O 1
ATOM 1407 N N . VAL A 1 221 ? -24.283 23.109 11.837 1.00 4.74 213 VAL A N 1
ATOM 1408 C CA . VAL A 1 221 ? -24.556 21.649 11.688 1.00 4.86 213 VAL A CA 1
ATOM 1409 C C . VAL A 1 221 ? -23.316 20.887 11.222 1.00 5.79 213 VAL A C 1
ATOM 1410 O O . VAL A 1 221 ? -22.998 19.813 11.770 1.00 5.44 213 VAL A O 1
ATOM 1414 N N . PHE A 1 222 ? -22.627 21.403 10.185 1.00 5.21 214 PHE A N 1
ATOM 1415 C CA . PHE A 1 222 ? -21.517 20.696 9.629 1.00 5.18 214 PHE A CA 1
ATOM 1416 C C . PHE A 1 222 ? -20.391 20.504 10.636 1.00 5.34 214 PHE A C 1
ATOM 1417 O O . PHE A 1 222 ? -19.801 19.416 10.759 1.00 4.88 214 PHE A O 1
ATOM 1425 N N . THR A 1 223 ? -20.107 21.545 11.384 1.00 4.77 215 THR A N 1
ATOM 1426 C CA . THR A 1 223 ? -18.971 21.512 12.326 1.00 4.88 215 THR A CA 1
ATOM 1427 C C . THR A 1 223 ? -19.304 20.678 13.574 1.00 5.77 215 THR A C 1
ATOM 1428 O O . THR A 1 223 ? -18.388 20.118 14.197 1.00 8.48 215 THR A O 1
ATOM 1432 N N . ARG A 1 224 ? -20.585 20.481 13.880 1.00 4.89 216 ARG A N 1
ATOM 1433 C CA . ARG A 1 224 ? -21.002 19.475 14.898 1.00 6.64 216 ARG A CA 1
ATOM 1434 C C . ARG A 1 224 ? -20.814 18.085 14.367 1.00 6.17 216 ARG A C 1
ATOM 1435 O O . ARG A 1 224 ? -20.221 17.246 15.071 1.00 8.63 216 ARG A O 1
ATOM 1443 N N . LEU A 1 225 ? -21.289 17.796 13.138 1.00 6.24 217 LEU A N 1
ATOM 1444 C CA . LEU A 1 225 ? -21.175 16.434 12.604 1.00 4.46 217 LEU A CA 1
ATOM 1445 C C . LEU A 1 225 ? -19.735 15.993 12.435 1.00 5.97 217 LEU A C 1
ATOM 1446 O O . LEU A 1 225 ? -19.401 14.822 12.688 1.00 7.33 217 LEU A O 1
ATOM 1451 N N . PHE A 1 226 ? -18.873 16.909 12.030 1.00 5.79 218 PHE A N 1
ATOM 1452 C CA . PHE A 1 226 ? -17.483 16.561 11.633 1.00 5.86 218 PHE A CA 1
ATOM 1453 C C . PHE A 1 226 ? -16.425 17.092 12.591 1.00 6.91 218 PHE A C 1
ATOM 1454 O O . PHE A 1 226 ? -15.259 17.228 12.223 1.00 8.63 218 PHE A O 1
ATOM 1462 N N . GLN A 1 227 ? -16.844 17.369 13.839 1.00 7.49 219 GLN A N 1
ATOM 1463 C CA . GLN A 1 227 ? -15.860 17.678 14.908 1.00 7.52 219 GLN A CA 1
ATOM 1464 C C . GLN A 1 227 ? -14.851 16.527 15.066 1.00 9.45 219 GLN A C 1
ATOM 1465 O O . GLN A 1 227 ? -15.135 15.380 14.743 1.00 11.64 219 GLN A O 1
ATOM 1471 N N . PRO A 1 228 ? -13.641 16.844 15.549 1.00 9.63 220 PRO A N 1
ATOM 1472 C CA . PRO A 1 228 ? -13.216 18.142 16.085 1.00 10.64 220 PRO A CA 1
ATOM 1473 C C . PRO A 1 228 ? -12.609 19.086 15.055 1.00 9.36 220 PRO A C 1
ATOM 1474 O O . PRO A 1 228 ? -12.022 18.654 14.028 1.00 9.51 220 PRO A O 1
ATOM 1478 N N . TRP A 1 229 ? -12.723 20.388 15.355 1.00 9.35 221 TRP A N 1
ATOM 1479 C CA . TRP A 1 229 ? -12.302 21.473 14.469 1.00 9.96 221 TRP A CA 1
ATOM 1480 C C . TRP A 1 229 ? -10.898 21.338 13.874 1.00 9.27 221 TRP A C 1
ATOM 1481 O O . TRP A 1 229 ? -10.728 21.575 12.688 1.00 9.16 221 TRP A O 1
ATOM 1492 N N . PRO A 1 230 ? -9.864 21.007 14.678 1.00 9.72 222 PRO A N 1
ATOM 1493 C CA . PRO A 1 230 ? -8.550 21.154 14.114 1.00 10.47 222 PRO A CA 1
ATOM 1494 C C . PRO A 1 230 ? -8.307 20.235 12.947 1.00 10.19 222 PRO A C 1
ATOM 1495 O O . PRO A 1 230 ? -7.425 20.552 12.135 1.00 12.29 222 PRO A O 1
ATOM 1499 N N . THR A 1 231 ? -9.067 19.142 12.836 1.00 10.22 223 THR A N 1
ATOM 1500 C CA . THR A 1 231 ? -8.885 18.226 11.713 1.00 10.67 223 THR A CA 1
ATOM 1501 C C . THR A 1 231 ? -10.165 18.124 10.886 1.00 9.76 223 THR A C 1
ATOM 1502 O O . THR A 1 231 ? -10.441 17.114 10.243 1.00 9.73 223 THR A O 1
ATOM 1506 N N . LEU A 1 232 ? -10.946 19.193 10.920 1.00 8.31 224 LEU A N 1
ATOM 1507 C CA . LEU A 1 232 ? -12.307 19.188 10.304 1.00 6.91 224 LEU A CA 1
ATOM 1508 C C . LEU A 1 232 ? -12.395 18.507 8.957 1.00 6.96 224 LEU A C 1
ATOM 1509 O O . LEU A 1 232 ? -13.222 17.580 8.823 1.00 6.46 224 LEU A O 1
ATOM 1514 N N . LEU A 1 233 ? -11.572 18.918 7.982 1.00 7.41 225 LEU A N 1
ATOM 1515 C CA . LEU A 1 233 ? -11.816 18.298 6.668 1.00 9.33 225 LEU A CA 1
ATOM 1516 C C . LEU A 1 233 ? -11.213 16.915 6.544 1.00 9.45 225 LEU A C 1
ATOM 1517 O O . LEU A 1 233 ? -11.710 16.164 5.695 1.00 10.32 225 LEU A O 1
ATOM 1522 N N . LYS A 1 234 ? -10.193 16.585 7.347 1.00 8.91 226 LYS A N 1
ATOM 1523 C CA . LYS A 1 234 ? -9.743 15.173 7.374 1.00 9.51 226 LYS A CA 1
ATOM 1524 C C . LYS A 1 234 ? -10.850 14.307 7.949 1.00 9.14 226 LYS A C 1
ATOM 1525 O O . LYS A 1 234 ? -11.093 13.191 7.466 1.00 9.62 226 LYS A O 1
ATOM 1531 N N . ASN A 1 235 ? -11.555 14.788 8.981 1.00 7.36 227 ASN A N 1
ATOM 1532 C CA . ASN A 1 235 ? -12.619 14.023 9.523 1.00 7.77 227 ASN A CA 1
ATOM 1533 C C . ASN A 1 235 ? -13.725 13.804 8.499 1.00 8.03 227 ASN A C 1
ATOM 1534 O O . ASN A 1 235 ? -14.232 12.692 8.364 1.00 8.86 227 ASN A O 1
ATOM 1539 N N . TRP A 1 236 ? -14.057 14.869 7.748 1.00 6.53 228 TRP A N 1
ATOM 1540 C CA . TRP A 1 236 ? -15.047 14.767 6.712 1.00 7.97 228 TRP A CA 1
ATOM 1541 C C . TRP A 1 236 ? -14.587 13.860 5.600 1.00 8.64 228 TRP A C 1
ATOM 1542 O O . TRP A 1 236 ? -15.384 13.028 5.143 1.00 9.57 228 TRP A O 1
ATOM 1553 N N . GLN A 1 237 ? -13.328 13.917 5.206 1.00 8.15 229 GLN A N 1
ATOM 1554 C CA . GLN A 1 237 ? -12.846 12.972 4.137 1.00 12.98 229 GLN A CA 1
ATOM 1555 C C . GLN A 1 237 ? -12.912 11.521 4.598 1.00 12.65 229 GLN A C 1
ATOM 1556 O O . GLN A 1 237 ? -13.379 10.635 3.837 1.00 14.82 229 GLN A O 1
ATOM 1562 N N . LEU A 1 238 ? -12.501 11.265 5.835 1.00 13.30 230 LEU A N 1
ATOM 1563 C CA . LEU A 1 238 ? -12.463 9.896 6.413 1.00 15.62 230 LEU A CA 1
ATOM 1564 C C . LEU A 1 238 ? -13.880 9.370 6.586 1.00 15.84 230 LEU A C 1
ATOM 1565 O O . LEU A 1 238 ? -14.117 8.160 6.422 1.00 19.67 230 LEU A O 1
ATOM 1570 N N . LEU A 1 239 ? -14.854 10.237 6.921 1.00 14.51 231 LEU A N 1
ATOM 1571 C CA . LEU A 1 239 ? -16.236 9.753 7.171 1.00 15.33 231 LEU A CA 1
ATOM 1572 C C . LEU A 1 239 ? -17.186 9.869 5.983 1.00 15.40 231 LEU A C 1
ATOM 1573 O O . LEU A 1 239 ? -18.040 8.996 5.753 1.00 18.14 231 LEU A O 1
ATOM 1578 N N . ALA A 1 240 ? -17.126 10.955 5.256 1.00 15.77 232 ALA A N 1
ATOM 1579 C CA . ALA A 1 240 ? -18.154 11.252 4.247 1.00 15.10 232 ALA A CA 1
ATOM 1580 C C . ALA A 1 240 ? -17.690 11.083 2.790 1.00 16.64 232 ALA A C 1
ATOM 1581 O O . ALA A 1 240 ? -18.522 11.186 1.844 1.00 18.79 232 ALA A O 1
ATOM 1583 N N . VAL A 1 241 ? -16.401 10.851 2.602 1.00 14.10 233 VAL A N 1
ATOM 1584 C CA . VAL A 1 241 ? -15.961 10.584 1.243 1.00 15.23 233 VAL A CA 1
ATOM 1585 C C . VAL A 1 241 ? -15.517 9.122 1.149 1.00 15.10 233 VAL A C 1
ATOM 1586 O O . VAL A 1 241 ? -15.856 8.425 0.157 1.00 17.40 233 VAL A O 1
ATOM 1590 N N . ASN A 1 242 ? -14.765 8.666 2.137 1.00 15.01 234 ASN A N 1
ATOM 1591 C CA . ASN A 1 242 ? -14.003 7.410 2.014 1.00 16.41 234 ASN A CA 1
ATOM 1592 C C . ASN A 1 242 ? -14.525 6.280 2.872 1.00 16.58 234 ASN A C 1
ATOM 1593 O O . ASN A 1 242 ? -13.892 5.218 2.967 1.00 21.11 234 ASN A O 1
ATOM 1598 N N . HIS A 1 243 ? -15.650 6.486 3.548 1.00 15.49 235 HIS A N 1
ATOM 1599 C CA . HIS A 1 243 ? -16.211 5.466 4.412 1.00 14.02 235 HIS A CA 1
ATOM 1600 C C . HIS A 1 243 ? -17.459 4.816 3.785 1.00 12.45 235 HIS A C 1
ATOM 1601 O O . HIS A 1 243 ? -18.418 5.492 3.457 1.00 12.59 235 HIS A O 1
ATOM 1608 N N . PRO A 1 244 ? -17.461 3.477 3.612 1.00 12.73 236 PRO A N 1
ATOM 1609 C CA . PRO A 1 244 ? -18.612 2.853 2.980 1.00 13.50 236 PRO A CA 1
ATOM 1610 C C . PRO A 1 244 ? -19.896 2.895 3.824 1.00 13.11 236 PRO A C 1
ATOM 1611 O O . PRO A 1 244 ? -20.986 2.677 3.287 1.00 13.39 236 PRO A O 1
ATOM 1615 N N . GLY A 1 245 ? -19.781 3.199 5.124 1.00 12.35 237 GLY A N 1
ATOM 1616 C CA . GLY A 1 245 ? -20.957 3.254 5.983 1.00 11.11 237 GLY A CA 1
ATOM 1617 C C . GLY A 1 245 ? -21.771 4.551 5.906 1.00 11.12 237 GLY A C 1
ATOM 1618 O O . GLY A 1 245 ? -22.907 4.609 6.369 1.00 10.93 237 GLY A O 1
ATOM 1619 N N . TYR A 1 246 ? -21.185 5.586 5.293 1.00 10.69 238 TYR A N 1
ATOM 1620 C CA . TYR A 1 246 ? -21.875 6.886 5.237 1.00 11.41 238 TYR A CA 1
ATOM 1621 C C . TYR A 1 246 ? -22.996 6.951 4.188 1.00 12.36 238 TYR A C 1
ATOM 1622 O O . TYR A 1 246 ? -22.758 6.597 3.048 1.00 13.68 238 TYR A O 1
ATOM 1631 N N . MET A 1 247 ? -24.161 7.462 4.576 1.00 12.75 239 MET A N 1
ATOM 1632 C CA . MET A 1 247 ? -25.224 7.765 3.615 1.00 15.81 239 MET A CA 1
ATOM 1633 C C . MET A 1 247 ? -25.616 9.227 3.797 1.00 15.46 239 MET A C 1
ATOM 1634 O O . MET A 1 247 ? -25.642 9.721 4.949 1.00 18.28 239 MET A O 1
ATOM 1639 N N . ALA A 1 248 ? -25.860 9.898 2.672 1.00 15.93 240 ALA A N 1
ATOM 1640 C CA . ALA A 1 248 ? -26.325 11.256 2.703 1.00 15.86 240 ALA A CA 1
ATOM 1641 C C . ALA A 1 248 ? -27.789 11.337 2.296 1.00 13.48 240 ALA A C 1
ATOM 1642 O O . ALA A 1 248 ? -28.236 10.549 1.454 1.00 13.25 240 ALA A O 1
ATOM 1644 N N . PHE A 1 249 ? -28.540 12.250 2.907 1.00 13.60 241 PHE A N 1
ATOM 1645 C CA . PHE A 1 249 ? -29.883 12.583 2.447 1.00 12.82 241 PHE A CA 1
ATOM 1646 C C . PHE A 1 249 ? -30.800 11.368 2.429 1.00 11.67 241 PHE A C 1
ATOM 1647 O O . PHE A 1 249 ? -31.595 11.185 1.494 1.00 13.63 241 PHE A O 1
ATOM 1655 N N . LEU A 1 250 ? -30.673 10.545 3.466 1.00 12.76 242 LEU A N 1
ATOM 1656 C CA . LEU A 1 250 ? -31.601 9.443 3.697 1.00 11.82 242 LEU A CA 1
ATOM 1657 C C . LEU A 1 250 ? -32.462 9.700 4.912 1.00 11.16 242 LEU A C 1
ATOM 1658 O O . LEU A 1 250 ? -31.983 10.240 5.941 1.00 13.31 242 LEU A O 1
ATOM 1663 N N . THR A 1 251 ? -33.720 9.284 4.819 1.00 11.56 243 THR A N 1
ATOM 1664 C CA . THR A 1 251 ? -34.604 9.393 5.975 1.00 10.92 243 THR A CA 1
ATOM 1665 C C . THR A 1 251 ? -34.454 8.150 6.859 1.00 11.71 243 THR A C 1
ATOM 1666 O O . THR A 1 251 ? -33.878 7.116 6.444 1.00 11.37 243 THR A O 1
ATOM 1670 N N . TYR A 1 252 ? -35.017 8.248 8.063 1.00 11.97 244 TYR A N 1
ATOM 1671 C CA . TYR A 1 252 ? -35.108 7.112 8.977 1.00 10.88 244 TYR A CA 1
ATOM 1672 C C . TYR A 1 252 ? -35.699 5.859 8.283 1.00 11.76 244 TYR A C 1
ATOM 1673 O O . TYR A 1 252 ? -35.108 4.751 8.393 1.00 10.92 244 TYR A O 1
ATOM 1682 N N . ASP A 1 253 ? -36.833 6.041 7.587 1.00 12.82 245 ASP A N 1
ATOM 1683 C CA . ASP A 1 253 ? -37.497 4.879 6.946 1.00 14.69 245 ASP A CA 1
ATOM 1684 C C . ASP A 1 253 ? -36.658 4.319 5.822 1.00 14.13 245 ASP A C 1
ATOM 1685 O O . ASP A 1 253 ? -36.636 3.063 5.595 1.00 13.85 245 ASP A O 1
ATOM 1690 N N . GLU A 1 254 ? -35.921 5.182 5.113 1.00 13.67 246 GLU A N 1
ATOM 1691 C CA . GLU A 1 254 ? -35.037 4.683 4.044 1.00 12.76 246 GLU A CA 1
ATOM 1692 C C . GLU A 1 254 ? -33.886 3.823 4.603 1.00 12.86 246 GLU A C 1
ATOM 1693 O O . GLU A 1 254 ? -33.491 2.831 3.960 1.00 12.89 246 GLU A O 1
ATOM 1699 N N A VAL A 1 255 ? -33.331 4.178 5.760 0.50 13.20 247 VAL A N 1
ATOM 1700 N N B VAL A 1 255 ? -33.378 4.199 5.768 0.50 12.25 247 VAL A N 1
ATOM 1701 C CA A VAL A 1 255 ? -32.261 3.360 6.346 0.50 13.61 247 VAL A CA 1
ATOM 1702 C CA B VAL A 1 255 ? -32.332 3.443 6.429 0.50 11.91 247 VAL A CA 1
ATOM 1703 C C A VAL A 1 255 ? -32.838 2.059 6.914 0.50 13.48 247 VAL A C 1
ATOM 1704 C C B VAL A 1 255 ? -32.875 2.091 6.848 0.50 12.31 247 VAL A C 1
ATOM 1705 O O A VAL A 1 255 ? -32.179 1.020 6.822 0.50 14.14 247 VAL A O 1
ATOM 1706 O O B VAL A 1 255 ? -32.232 1.064 6.590 0.50 13.16 247 VAL A O 1
ATOM 1713 N N . GLN A 1 256 ? -34.049 2.104 7.473 1.00 12.81 248 GLN A N 1
ATOM 1714 C CA . GLN A 1 256 ? -34.698 0.870 7.986 1.00 14.07 248 GLN A CA 1
ATOM 1715 C C . GLN A 1 256 ? -34.845 -0.093 6.832 1.00 15.08 248 GLN A C 1
ATOM 1716 O O . GLN A 1 256 ? -34.508 -1.283 6.959 1.00 16.82 248 GLN A O 1
ATOM 1722 N N . GLU A 1 257 ? -35.251 0.415 5.681 1.00 13.55 249 GLU A N 1
ATOM 1723 C CA . GLU A 1 257 ? -35.388 -0.456 4.494 1.00 14.51 249 GLU A CA 1
ATOM 1724 C C . GLU A 1 257 ? -34.061 -0.937 3.923 1.00 13.27 249 GLU A C 1
ATOM 1725 O O . GLU A 1 257 ? -33.870 -2.134 3.599 1.00 13.57 249 GLU A O 1
ATOM 1731 N N . ARG A 1 258 ? -33.097 -0.035 3.770 1.00 12.96 250 ARG A N 1
ATOM 1732 C CA . ARG A 1 258 ? -31.835 -0.369 3.171 1.00 11.42 250 ARG A CA 1
ATOM 1733 C C . ARG A 1 258 ? -31.082 -1.482 3.891 1.00 12.65 250 ARG A C 1
ATOM 1734 O O . ARG A 1 258 ? -30.591 -2.424 3.259 1.00 13.61 250 ARG A O 1
ATOM 1742 N N . LEU A 1 259 ? -31.019 -1.382 5.207 1.00 12.08 251 LEU A N 1
ATOM 1743 C CA . LEU A 1 259 ? -30.266 -2.334 5.994 1.00 12.40 251 LEU A CA 1
ATOM 1744 C C . LEU A 1 259 ? -30.935 -3.702 6.112 1.00 13.34 251 LEU A C 1
ATOM 1745 O O . LEU A 1 259 ? -30.286 -4.649 6.579 1.00 12.44 251 LEU A O 1
ATOM 1750 N N . GLN A 1 260 ? -32.184 -3.804 5.706 1.00 12.55 252 GLN A N 1
ATOM 1751 C CA . GLN A 1 260 ? -32.827 -5.157 5.714 1.00 13.53 252 GLN A CA 1
ATOM 1752 C C . GLN A 1 260 ? -32.024 -6.079 4.783 1.00 13.92 252 GLN A C 1
ATOM 1753 O O . GLN A 1 260 ? -32.018 -7.297 5.019 1.00 13.75 252 GLN A O 1
ATOM 1759 N N . ALA A 1 261 ? -31.370 -5.549 3.746 1.00 13.91 253 ALA A N 1
ATOM 1760 C CA . ALA A 1 261 ? -30.512 -6.357 2.837 1.00 14.30 253 ALA A CA 1
ATOM 1761 C C . ALA A 1 261 ? -29.413 -7.101 3.591 1.00 16.39 253 ALA A C 1
ATOM 1762 O O . ALA A 1 261 ? -28.921 -8.150 3.136 1.00 17.97 253 ALA A O 1
ATOM 1764 N N . CYS A 1 262 ? -29.074 -6.567 4.764 1.00 15.62 254 CYS A N 1
ATOM 1765 C CA . CYS A 1 262 ? -27.978 -7.059 5.608 1.00 15.42 254 CYS A CA 1
ATOM 1766 C C . CYS A 1 262 ? -28.487 -7.694 6.895 1.00 13.64 254 CYS A C 1
ATOM 1767 O O . CYS A 1 262 ? -27.694 -7.900 7.788 1.00 13.74 254 CYS A O 1
ATOM 1770 N N . ARG A 1 263 ? -29.775 -8.030 7.003 1.00 13.63 255 ARG A N 1
ATOM 1771 C CA . ARG A 1 263 ? -30.315 -8.477 8.308 1.00 12.72 255 ARG A CA 1
ATOM 1772 C C . ARG A 1 263 ? -29.771 -9.852 8.748 1.00 14.42 255 ARG A C 1
ATOM 1773 O O . ARG A 1 263 ? -29.855 -10.132 9.928 1.00 15.89 255 ARG A O 1
ATOM 1781 N N . ASP A 1 264 ? -29.233 -10.622 7.807 1.00 15.79 256 ASP A N 1
ATOM 1782 C CA . ASP A 1 264 ? -28.568 -11.869 8.188 1.00 17.29 256 ASP A CA 1
ATOM 1783 C C . ASP A 1 264 ? -27.088 -11.690 8.464 1.00 17.89 256 ASP A C 1
ATOM 1784 O O . ASP A 1 264 ? -26.370 -12.682 8.722 1.00 17.62 256 ASP A O 1
ATOM 1789 N N . LYS A 1 265 ? -26.630 -10.426 8.524 1.00 16.60 257 LYS A N 1
ATOM 1790 C CA . LYS A 1 265 ? -25.219 -10.128 8.873 1.00 16.38 257 LYS A CA 1
ATOM 1791 C C . LYS A 1 265 ? -25.128 -9.159 10.074 1.00 15.61 257 LYS A C 1
ATOM 1792 O O . LYS A 1 265 ? -24.791 -7.954 9.933 1.00 14.93 257 LYS A O 1
ATOM 1798 N N . PRO A 1 266 ? -25.446 -9.638 11.280 1.00 13.35 258 PRO A N 1
ATOM 1799 C CA . PRO A 1 266 ? -25.248 -8.881 12.530 1.00 13.54 258 PRO A CA 1
ATOM 1800 C C . PRO A 1 266 ? -23.876 -8.192 12.574 1.00 13.62 258 PRO A C 1
ATOM 1801 O O . PRO A 1 266 ? -22.887 -8.774 12.139 1.00 14.98 258 PRO A O 1
ATOM 1805 N N . GLY A 1 267 ? -23.876 -6.907 12.989 1.00 14.48 259 GLY A N 1
ATOM 1806 C CA . GLY A 1 267 ? -22.669 -6.098 12.909 1.00 14.68 259 GLY A CA 1
ATOM 1807 C C . GLY A 1 267 ? -22.673 -5.125 11.747 1.00 13.35 259 GLY A C 1
ATOM 1808 O O . GLY A 1 267 ? -21.817 -4.212 11.722 1.00 14.10 259 GLY A O 1
ATOM 1809 N N . SER A 1 268 ? -23.557 -5.323 10.767 1.00 12.58 260 SER A N 1
ATOM 1810 C CA . SER A 1 268 ? -23.653 -4.407 9.635 1.00 11.76 260 SER A CA 1
ATOM 1811 C C . SER A 1 268 ? -24.199 -3.053 10.135 1.00 11.28 260 SER A C 1
ATOM 1812 O O . SER A 1 268 ? -25.030 -3.009 11.030 1.00 11.76 260 SER A O 1
ATOM 1815 N N . TYR A 1 269 ? -23.684 -1.938 9.594 1.00 11.92 261 TYR A N 1
ATOM 1816 C CA . TYR A 1 269 ? -24.173 -0.636 10.047 1.00 11.41 261 TYR A CA 1
ATOM 1817 C C . TYR A 1 269 ? -23.979 0.390 8.981 1.00 10.43 261 TYR A C 1
ATOM 1818 O O . TYR A 1 269 ? -23.132 0.229 8.112 1.00 10.49 261 TYR A O 1
ATOM 1827 N N . ILE A 1 270 ? -24.770 1.464 9.105 1.00 11.27 262 ILE A N 1
ATOM 1828 C CA . ILE A 1 270 ? -24.578 2.675 8.263 1.00 12.64 262 ILE A CA 1
ATOM 1829 C C . ILE A 1 270 ? -24.778 3.865 9.191 1.00 12.80 262 ILE A C 1
ATOM 1830 O O . ILE A 1 270 ? -25.327 3.745 10.285 1.00 12.81 262 ILE A O 1
ATOM 1835 N N . PHE A 1 271 ? -24.267 5.012 8.769 1.00 12.01 263 PHE A N 1
ATOM 1836 C CA . PHE A 1 271 ? -24.498 6.238 9.557 1.00 11.62 263 PHE A CA 1
ATOM 1837 C C . PHE A 1 271 ? -24.882 7.373 8.624 1.00 11.46 263 PHE A C 1
ATOM 1838 O O . PHE A 1 271 ? -24.407 7.448 7.492 1.00 11.12 263 PHE A O 1
ATOM 1846 N N . ARG A 1 272 ? -25.779 8.196 9.124 1.00 10.48 264 ARG A N 1
ATOM 1847 C CA . ARG A 1 272 ? -26.307 9.334 8.342 1.00 9.78 264 ARG A CA 1
ATOM 1848 C C . ARG A 1 272 ? -26.725 10.462 9.257 1.00 9.91 264 ARG A C 1
ATOM 1849 O O . ARG A 1 272 ? -27.000 10.213 10.421 1.00 10.72 264 ARG A O 1
ATOM 1857 N N . PRO A 1 273 ? -26.823 11.705 8.746 1.00 8.71 265 PRO A N 1
ATOM 1858 C CA . PRO A 1 273 ? -27.271 12.729 9.655 1.00 8.62 265 PRO A CA 1
ATOM 1859 C C . PRO A 1 273 ? -28.722 12.546 10.064 1.00 9.49 265 PRO A C 1
ATOM 1860 O O . PRO A 1 273 ? -29.587 12.214 9.253 1.00 10.54 265 PRO A O 1
ATOM 1864 N N . SER A 1 274 ? -28.977 12.761 11.349 1.00 9.35 266 SER A N 1
ATOM 1865 C CA . SER A 1 274 ? -30.353 12.807 11.862 1.00 10.25 266 SER A CA 1
ATOM 1866 C C . SER A 1 274 ? -31.118 13.928 11.169 1.00 11.39 266 SER A C 1
ATOM 1867 O O . SER A 1 274 ? -30.547 15.020 10.920 1.00 12.24 266 SER A O 1
ATOM 1870 N N . CYS A 1 275 ? -32.385 13.691 10.871 1.00 12.11 267 CYS A N 1
ATOM 1871 C CA . CYS A 1 275 ? -33.234 14.699 10.224 1.00 15.61 267 CYS A CA 1
ATOM 1872 C C . CYS A 1 275 ? -33.925 15.521 11.296 1.00 16.23 267 CYS A C 1
ATOM 1873 O O . CYS A 1 275 ? -34.217 16.722 11.101 1.00 18.96 267 CYS A O 1
ATOM 1876 N N . THR A 1 276 ? -34.144 14.946 12.451 1.00 15.16 268 THR A N 1
ATOM 1877 C CA . THR A 1 276 ? -34.913 15.668 13.464 1.00 16.94 268 THR A CA 1
ATOM 1878 C C . THR A 1 276 ? -34.035 16.282 14.572 1.00 16.49 268 THR A C 1
ATOM 1879 O O . THR A 1 276 ? -34.504 17.122 15.358 1.00 18.33 268 THR A O 1
ATOM 1883 N N . ARG A 1 277 ? -32.789 15.843 14.674 1.00 14.16 269 ARG A N 1
ATOM 1884 C CA . ARG A 1 277 ? -31.847 16.412 15.594 1.00 14.39 269 ARG A CA 1
ATOM 1885 C C . ARG A 1 277 ? -30.649 16.847 14.775 1.00 11.26 269 ARG A C 1
ATOM 1886 O O . ARG A 1 277 ? -29.596 16.170 14.740 1.00 12.40 269 ARG A O 1
ATOM 1894 N N . LEU A 1 278 ? -30.783 18.013 14.114 1.00 11.12 270 LEU A N 1
ATOM 1895 C CA . LEU A 1 278 ? -29.768 18.403 13.138 1.00 10.30 270 LEU A CA 1
ATOM 1896 C C . LEU A 1 278 ? -28.451 18.712 13.847 1.00 10.95 270 LEU A C 1
ATOM 1897 O O . LEU A 1 278 ? -28.404 19.402 14.902 1.00 12.89 270 LEU A O 1
ATOM 1902 N N . GLY A 1 279 ? -27.361 18.207 13.264 1.00 10.29 271 GLY A N 1
ATOM 1903 C CA . GLY A 1 279 ? -26.055 18.302 13.883 1.00 9.58 271 GLY A CA 1
ATOM 1904 C C . GLY A 1 279 ? -25.615 17.035 14.594 1.00 9.38 271 GLY A C 1
ATOM 1905 O O . GLY A 1 279 ? -24.455 16.909 14.981 1.00 10.72 271 GLY A O 1
ATOM 1906 N N . GLN A 1 280 ? -26.555 16.081 14.677 1.00 8.72 272 GLN A N 1
ATOM 1907 C CA . GLN A 1 280 ? -26.279 14.779 15.282 1.00 8.67 272 GLN A CA 1
ATOM 1908 C C . GLN A 1 280 ? -26.409 13.639 14.290 1.00 8.03 272 GLN A C 1
ATOM 1909 O O . GLN A 1 280 ? -27.145 13.739 13.288 1.00 9.24 272 GLN A O 1
ATOM 1915 N N . TRP A 1 281 ? -25.668 12.591 14.607 1.00 9.06 273 TRP A N 1
ATOM 1916 C CA . TRP A 1 281 ? -25.641 11.382 13.747 1.00 7.47 273 TRP A CA 1
ATOM 1917 C C . TRP A 1 281 ? -26.684 10.377 14.158 1.00 8.57 273 TRP A C 1
ATOM 1918 O O . TRP A 1 281 ? -26.976 10.262 15.355 1.00 11.68 273 TRP A O 1
ATOM 1929 N N . ALA A 1 282 ? -27.213 9.649 13.201 1.00 9.73 274 ALA A N 1
ATOM 1930 C CA . ALA A 1 282 ? -28.058 8.482 13.480 1.00 10.07 274 ALA A CA 1
ATOM 1931 C C . ALA A 1 282 ? -27.366 7.249 12.892 1.00 10.50 274 ALA A C 1
ATOM 1932 O O . ALA A 1 282 ? -27.164 7.147 11.667 1.00 10.86 274 ALA A O 1
ATOM 1934 N N . ILE A 1 283 ? -26.961 6.333 13.777 1.00 10.92 275 ILE A N 1
ATOM 1935 C CA . ILE A 1 283 ? -26.304 5.091 13.332 1.00 10.51 275 ILE A CA 1
ATOM 1936 C C . ILE A 1 283 ? -27.338 3.969 13.258 1.00 11.37 275 ILE A C 1
ATOM 1937 O O . ILE A 1 283 ? -28.066 3.725 14.222 1.00 12.98 275 ILE A O 1
ATOM 1942 N N . GLY A 1 284 ? -27.514 3.384 12.082 1.00 10.06 276 GLY A N 1
ATOM 1943 C CA . GLY A 1 284 ? -28.400 2.226 11.936 1.00 11.10 276 GLY A CA 1
ATOM 1944 C C . GLY A 1 284 ? -27.545 0.986 11.941 1.00 9.12 276 GLY A C 1
ATOM 1945 O O . GLY A 1 284 ? -26.492 0.943 11.319 1.00 10.22 276 GLY A O 1
ATOM 1946 N N . TYR A 1 285 ? -27.970 -0.055 12.669 1.00 11.54 277 TYR A N 1
ATOM 1947 C CA . TYR A 1 285 ? -27.132 -1.244 12.720 1.00 11.54 277 TYR A CA 1
ATOM 1948 C C . TYR A 1 285 ? -27.995 -2.507 12.842 1.00 12.11 277 TYR A C 1
ATOM 1949 O O . TYR A 1 285 ? -29.157 -2.398 13.249 1.00 12.37 277 TYR A O 1
ATOM 1958 N N . VAL A 1 286 ? -27.405 -3.655 12.491 1.00 12.66 278 VAL A N 1
ATOM 1959 C CA . VAL A 1 286 ? -28.104 -4.970 12.590 1.00 13.21 278 VAL A CA 1
ATOM 1960 C C . VAL A 1 286 ? -27.576 -5.589 13.872 1.00 12.23 278 VAL A C 1
ATOM 1961 O O . VAL A 1 286 ? -26.370 -5.821 14.029 1.00 12.97 278 VAL A O 1
ATOM 1965 N N . SER A 1 287 ? -28.497 -5.854 14.763 1.00 15.19 279 SER A N 1
ATOM 1966 C CA . SER A 1 287 ? -28.141 -6.471 16.053 1.00 17.69 279 SER A CA 1
ATOM 1967 C C . SER A 1 287 ? -27.902 -8.008 15.916 1.00 17.63 279 SER A C 1
ATOM 1968 O O . SER A 1 287 ? -28.082 -8.592 14.828 1.00 16.19 279 SER A O 1
ATOM 1971 N N . SER A 1 288 ? -27.467 -8.643 17.009 1.00 17.56 280 SER A N 1
ATOM 1972 C CA . SER A 1 288 ? -27.192 -10.114 16.990 1.00 18.92 280 SER A CA 1
ATOM 1973 C C . SER A 1 288 ? -28.345 -10.969 16.486 1.00 19.91 280 SER A C 1
ATOM 1974 O O . SER A 1 288 ? -28.083 -11.999 15.805 1.00 19.29 280 SER A O 1
ATOM 1977 N N . ASP A 1 289 ? -29.576 -10.550 16.797 1.00 21.49 281 ASP A N 1
ATOM 1978 C CA . ASP A 1 289 ? -30.805 -11.244 16.332 1.00 22.23 281 ASP A CA 1
ATOM 1979 C C . ASP A 1 289 ? -31.401 -10.816 14.977 1.00 21.72 281 ASP A C 1
ATOM 1980 O O . ASP A 1 289 ? -32.524 -11.244 14.596 1.00 20.29 281 ASP A O 1
ATOM 1985 N N . GLY A 1 290 ? -30.669 -9.964 14.259 1.00 19.10 282 GLY A N 1
ATOM 1986 C CA . GLY A 1 290 ? -31.097 -9.507 12.922 1.00 19.76 282 GLY A CA 1
ATOM 1987 C C . GLY A 1 290 ? -32.034 -8.304 12.878 1.00 19.18 282 GLY A C 1
ATOM 1988 O O . GLY A 1 290 ? -32.481 -7.922 11.788 1.00 20.04 282 GLY A O 1
ATOM 1989 N N . SER A 1 291 ? -32.350 -7.714 14.027 1.00 19.92 283 SER A N 1
ATOM 1990 C CA . SER A 1 291 ? -33.202 -6.528 14.059 1.00 20.05 283 SER A CA 1
ATOM 1991 C C . SER A 1 291 ? -32.391 -5.304 13.624 1.00 18.50 283 SER A C 1
ATOM 1992 O O . SER A 1 291 ? -31.181 -5.209 13.930 1.00 18.73 283 SER A O 1
ATOM 1995 N N . ILE A 1 292 ? -33.061 -4.438 12.876 1.00 16.75 284 ILE A N 1
ATOM 1996 C CA . ILE A 1 292 ? -32.436 -3.171 12.443 1.00 15.52 284 ILE A CA 1
ATOM 1997 C C . ILE A 1 292 ? -32.880 -2.077 13.455 1.00 15.57 284 ILE A C 1
ATOM 1998 O O . ILE A 1 292 ? -34.077 -1.807 13.613 1.00 16.63 284 ILE A O 1
ATOM 2003 N N . LEU A 1 293 ? -31.878 -1.485 14.112 1.00 14.22 285 LEU A N 1
ATOM 2004 C CA . LEU A 1 293 ? -32.091 -0.468 15.149 1.00 14.74 285 LEU A CA 1
ATOM 2005 C C . LEU A 1 293 ? -31.334 0.793 14.705 1.00 13.13 285 LEU A C 1
ATOM 2006 O O . LEU A 1 293 ? -30.344 0.721 13.948 1.00 13.10 285 LEU A O 1
ATOM 2011 N N . GLN A 1 294 ? -31.769 1.918 15.269 1.00 13.46 286 GLN A N 1
ATOM 2012 C CA . GLN A 1 294 ? -31.089 3.198 15.016 1.00 12.65 286 GLN A CA 1
ATOM 2013 C C . GLN A 1 294 ? -30.867 3.975 16.304 1.00 13.35 286 GLN A C 1
ATOM 2014 O O . GLN A 1 294 ? -31.787 4.093 17.122 1.00 17.04 286 GLN A O 1
ATOM 2020 N N . THR A 1 295 ? -29.649 4.472 16.466 1.00 13.38 287 THR A N 1
ATOM 2021 C CA . THR A 1 295 ? -29.269 5.127 17.713 1.00 13.79 287 THR A CA 1
ATOM 2022 C C . THR A 1 295 ? -28.585 6.472 17.411 1.00 15.82 287 THR A C 1
ATOM 2023 O O . THR A 1 295 ? -27.950 6.605 16.379 1.00 14.96 287 THR A O 1
ATOM 2027 N N . ILE A 1 296 ? -28.746 7.453 18.297 1.00 16.38 288 ILE A N 1
ATOM 2028 C CA . ILE A 1 296 ? -28.049 8.759 18.171 1.00 16.70 288 ILE A CA 1
ATOM 2029 C C . ILE A 1 296 ? -26.915 8.828 19.213 1.00 18.82 288 ILE A C 1
ATOM 2030 O O . ILE A 1 296 ? -27.169 8.790 20.402 1.00 18.27 288 ILE A O 1
ATOM 2035 N N . PRO A 1 297 ? -25.661 8.863 18.765 1.00 20.85 289 PRO A N 1
ATOM 2036 C CA . PRO A 1 297 ? -24.493 8.892 19.656 1.00 24.30 289 PRO A CA 1
ATOM 2037 C C . PRO A 1 297 ? -24.452 10.048 20.644 1.00 26.74 289 PRO A C 1
ATOM 2038 O O . PRO A 1 297 ? -25.258 10.984 20.568 1.00 27.41 289 PRO A O 1
ATOM 2042 N N . ALA A 1 298 ? -23.488 9.962 21.563 1.00 29.56 290 ALA A N 1
ATOM 2043 C CA . ALA A 1 298 ? -23.098 11.084 22.424 1.00 31.54 290 ALA A CA 1
ATOM 2044 C C . ALA A 1 298 ? -22.403 12.189 21.598 1.00 32.36 290 ALA A C 1
ATOM 2045 O O . ALA A 1 298 ? -21.938 11.948 20.450 1.00 32.84 290 ALA A O 1
ATOM 2047 N N . ASN A 1 299 ? -22.348 13.396 22.163 1.00 32.62 291 ASN A N 1
ATOM 2048 C CA . ASN A 1 299 ? -21.616 14.504 21.548 1.00 33.66 291 ASN A CA 1
ATOM 2049 C C . ASN A 1 299 ? -20.124 14.199 21.657 1.00 33.49 291 ASN A C 1
ATOM 2050 O O . ASN A 1 299 ? -19.432 14.651 22.579 1.00 34.13 291 ASN A O 1
ATOM 2055 N N . LYS A 1 300 ? -19.660 13.387 20.709 1.00 32.36 292 LYS A N 1
ATOM 2056 C CA . LYS A 1 300 ? -18.319 12.803 20.678 1.00 31.16 292 LYS A CA 1
ATOM 2057 C C . LYS A 1 300 ? -17.972 12.825 19.210 1.00 27.97 292 LYS A C 1
ATOM 2058 O O . LYS A 1 300 ? -18.886 12.807 18.383 1.00 29.08 292 LYS A O 1
ATOM 2064 N N . PRO A 1 301 ? -16.686 12.909 18.865 1.00 25.45 293 PRO A N 1
ATOM 2065 C CA . PRO A 1 301 ? -16.402 12.781 17.440 1.00 23.21 293 PRO A CA 1
ATOM 2066 C C . PRO A 1 301 ? -16.915 11.433 16.973 1.00 21.42 293 PRO A C 1
ATOM 2067 O O . PRO A 1 301 ? -16.739 10.407 17.679 1.00 20.52 293 PRO A O 1
ATOM 2071 N N . LEU A 1 302 ? -17.536 11.414 15.801 1.00 18.25 294 LEU A N 1
ATOM 2072 C CA . LEU A 1 302 ? -18.036 10.147 15.259 1.00 16.39 294 LEU A CA 1
ATOM 2073 C C . LEU A 1 302 ? -16.923 9.117 15.126 1.00 17.10 294 LEU A C 1
ATOM 2074 O O . LEU A 1 302 ? -17.188 7.921 15.323 1.00 16.58 294 LEU A O 1
ATOM 2079 N N . SER A 1 303 ? -15.690 9.548 14.853 1.00 17.46 295 SER A N 1
ATOM 2080 C CA . SER A 1 303 ? -14.627 8.541 14.657 1.00 21.03 295 SER A CA 1
ATOM 2081 C C . SER A 1 303 ? -14.422 7.728 15.917 1.00 20.71 295 SER A C 1
ATOM 2082 O O . SER A 1 303 ? -14.202 6.517 15.836 1.00 19.94 295 SER A O 1
ATOM 2085 N N . GLN A 1 304 ? -14.541 8.382 17.060 1.00 20.47 296 GLN A N 1
ATOM 2086 C CA . GLN A 1 304 ? -14.435 7.732 18.362 1.00 22.74 296 GLN A CA 1
ATOM 2087 C C . GLN A 1 304 ? -15.592 6.784 18.634 1.00 21.68 296 GLN A C 1
ATOM 2088 O O . GLN A 1 304 ? -15.386 5.674 19.192 1.00 23.01 296 GLN A O 1
ATOM 2094 N N . VAL A 1 305 ? -16.810 7.207 18.303 1.00 19.32 297 VAL A N 1
ATOM 2095 C CA . VAL A 1 305 ? -17.983 6.384 18.529 1.00 18.05 297 VAL A CA 1
ATOM 2096 C C . VAL A 1 305 ? -17.865 5.102 17.679 1.00 18.04 297 VAL A C 1
ATOM 2097 O O . VAL A 1 305 ? -18.207 3.983 18.137 1.00 18.99 297 VAL A O 1
ATOM 2101 N N . LEU A 1 306 ? -17.357 5.246 16.460 1.00 16.79 298 LEU A N 1
ATOM 2102 C CA . LEU A 1 306 ? -17.238 4.089 15.581 1.00 17.06 298 LEU A CA 1
ATOM 2103 C C . LEU A 1 306 ? -16.070 3.193 16.017 1.00 18.99 298 LEU A C 1
ATOM 2104 O O . LEU A 1 306 ? -16.175 1.975 15.932 1.00 19.51 298 LEU A O 1
ATOM 2109 N N . LEU A 1 307 ? -14.950 3.783 16.441 1.00 19.78 299 LEU A N 1
ATOM 2110 C CA . LEU A 1 307 ? -13.817 2.961 16.952 1.00 21.88 299 LEU A CA 1
ATOM 2111 C C . LEU A 1 307 ? -14.206 2.139 18.179 1.00 22.32 299 LEU A C 1
ATOM 2112 O O . LEU A 1 307 ? -13.823 0.947 18.285 1.00 21.89 299 LEU A O 1
ATOM 2117 N N . GLU A 1 308 ? -14.955 2.733 19.100 1.00 21.80 300 GLU A N 1
ATOM 2118 C CA . GLU A 1 308 ? -15.385 2.034 20.310 1.00 24.06 300 GLU A CA 1
ATOM 2119 C C . GLU A 1 308 ? -16.426 0.982 20.004 1.00 24.47 300 GLU A C 1
ATOM 2120 O O . GLU A 1 308 ? -16.437 -0.111 20.627 1.00 24.20 300 GLU A O 1
ATOM 2126 N N . GLY A 1 309 ? -17.313 1.286 19.062 1.00 22.75 301 GLY A N 1
ATOM 2127 C CA . GLY A 1 309 ? -18.307 0.279 18.687 1.00 23.41 301 GLY A CA 1
ATOM 2128 C C . GLY A 1 309 ? -17.728 -0.859 17.861 1.00 23.79 301 GLY A C 1
ATOM 2129 O O . GLY A 1 309 ? -18.326 -1.954 17.799 1.00 22.98 301 GLY A O 1
ATOM 2130 N N . GLN A 1 310 ? -16.606 -0.625 17.191 1.00 23.53 302 GLN A N 1
ATOM 2131 C CA . GLN A 1 310 ? -15.911 -1.732 16.514 1.00 25.10 302 GLN A CA 1
ATOM 2132 C C . GLN A 1 310 ? -15.271 -2.660 17.555 1.00 26.18 302 GLN A C 1
ATOM 2133 O O . GLN A 1 310 ? -15.370 -3.896 17.465 1.00 26.11 302 GLN A O 1
ATOM 2139 N N . LYS A 1 311 ? -14.628 -2.056 18.541 1.00 27.10 303 LYS A N 1
ATOM 2140 C CA . LYS A 1 311 ? -14.048 -2.780 19.672 1.00 28.89 303 LYS A CA 1
ATOM 2141 C C . LYS A 1 311 ? -15.080 -3.608 20.427 1.00 29.19 303 LYS A C 1
ATOM 2142 O O . LYS A 1 311 ? -14.789 -4.736 20.880 1.00 30.72 303 LYS A O 1
ATOM 2148 N N . ASP A 1 312 ? -16.277 -3.067 20.573 1.00 28.98 304 ASP A N 1
ATOM 2149 C CA . ASP A 1 312 ? -17.290 -3.718 21.378 1.00 29.71 304 ASP A CA 1
ATOM 2150 C C . ASP A 1 312 ? -18.145 -4.671 20.548 1.00 28.09 304 ASP A C 1
ATOM 2151 O O . ASP A 1 312 ? -19.085 -5.295 21.069 1.00 28.26 304 ASP A O 1
ATOM 2156 N N . GLY A 1 313 ? -17.804 -4.773 19.262 1.00 27.67 305 GLY A N 1
ATOM 2157 C CA . GLY A 1 313 ? -18.395 -5.769 18.356 1.00 25.81 305 GLY A CA 1
ATOM 2158 C C . GLY A 1 313 ? -19.742 -5.418 17.725 1.00 24.84 305 GLY A C 1
ATOM 2159 O O . GLY A 1 313 ? -20.484 -6.303 17.349 1.00 23.74 305 GLY A O 1
ATOM 2160 N N . PHE A 1 314 ? -20.051 -4.123 17.568 1.00 23.42 306 PHE A N 1
ATOM 2161 C CA . PHE A 1 314 ? -21.396 -3.710 17.111 1.00 22.63 306 PHE A CA 1
ATOM 2162 C C . PHE A 1 314 ? -21.430 -3.077 15.715 1.00 20.91 306 PHE A C 1
ATOM 2163 O O . PHE A 1 314 ? -22.416 -3.241 14.957 1.00 20.19 306 PHE A O 1
ATOM 2171 N N . TYR A 1 315 ? -20.376 -2.327 15.404 1.00 18.15 307 TYR A N 1
ATOM 2172 C CA . TYR A 1 315 ? -20.257 -1.616 14.126 1.00 16.20 307 TYR A CA 1
ATOM 2173 C C . TYR A 1 315 ? -19.087 -2.197 13.408 1.00 16.16 307 TYR A C 1
ATOM 2174 O O . TYR A 1 315 ? -17.947 -1.702 13.491 1.00 17.78 307 TYR A O 1
ATOM 2183 N N . LEU A 1 316 ? -19.356 -3.298 12.695 1.00 14.47 308 LEU A N 1
ATOM 2184 C CA . LEU A 1 316 ? -18.292 -4.066 12.110 1.00 13.45 308 LEU A CA 1
ATOM 2185 C C . LEU A 1 316 ? -18.249 -4.068 10.618 1.00 13.23 308 LEU A C 1
ATOM 2186 O O . LEU A 1 316 ? -17.185 -4.133 10.046 1.00 15.70 308 LEU A O 1
ATOM 2191 N N . TYR A 1 317 ? -19.414 -4.064 9.961 1.00 12.59 309 TYR A N 1
ATOM 2192 C CA . TYR A 1 317 ? -19.455 -4.274 8.501 1.00 12.91 309 TYR A CA 1
ATOM 2193 C C . TYR A 1 317 ? -20.194 -3.094 7.886 1.00 13.10 309 TYR A C 1
ATOM 2194 O O . TYR A 1 317 ? -21.419 -3.028 7.880 1.00 13.06 309 TYR A O 1
ATOM 2203 N N . PRO A 1 318 ? -19.418 -2.096 7.444 1.00 13.98 310 PRO A N 1
ATOM 2204 C CA . PRO A 1 318 ? -20.080 -0.850 6.965 1.00 14.92 310 PRO A CA 1
ATOM 2205 C C . PRO A 1 318 ? -20.917 -1.140 5.718 1.00 15.08 310 PRO A C 1
ATOM 2206 O O . PRO A 1 318 ? -20.409 -1.719 4.738 1.00 16.53 310 PRO A O 1
ATOM 2210 N N . ASP A 1 319 ? -22.193 -0.760 5.770 1.00 14.65 311 ASP A N 1
ATOM 2211 C CA . ASP A 1 319 ? -23.161 -1.028 4.698 1.00 15.18 311 ASP A CA 1
ATOM 2212 C C . ASP A 1 319 ? -23.178 -2.521 4.345 1.00 17.12 311 ASP A C 1
ATOM 2213 O O . ASP A 1 319 ? -23.521 -2.912 3.212 1.00 17.96 311 ASP A O 1
ATOM 2218 N N . GLY A 1 320 ? -22.878 -3.355 5.345 1.00 17.00 312 GLY A N 1
ATOM 2219 C CA . GLY A 1 320 ? -22.751 -4.812 5.147 1.00 19.48 312 GLY A CA 1
ATOM 2220 C C . GLY A 1 320 ? -21.514 -5.330 4.421 1.00 21.22 312 GLY A C 1
ATOM 2221 O O . GLY A 1 320 ? -21.468 -6.536 4.167 1.00 23.89 312 GLY A O 1
ATOM 2222 N N . LYS A 1 321 ? -20.563 -4.448 4.076 1.00 21.96 313 LYS A N 1
ATOM 2223 C CA . LYS A 1 321 ? -19.323 -4.746 3.300 1.00 23.56 313 LYS A CA 1
ATOM 2224 C C . LYS A 1 321 ? -18.278 -5.344 4.246 1.00 25.51 313 LYS A C 1
ATOM 2225 O O . LYS A 1 321 ? -18.302 -5.100 5.464 1.00 22.96 313 LYS A O 1
ATOM 2231 N N . THR A 1 322 ? -17.317 -6.061 3.654 1.00 28.64 314 THR A N 1
ATOM 2232 C CA . THR A 1 322 ? -16.327 -6.830 4.391 1.00 33.14 314 THR A CA 1
ATOM 2233 C C . THR A 1 322 ? -15.375 -5.887 5.115 1.00 34.23 314 THR A C 1
ATOM 2234 O O . THR A 1 322 ? -15.020 -6.111 6.268 1.00 35.77 314 THR A O 1
ATOM 2238 N N . HIS A 1 323 ? -14.963 -4.830 4.429 1.00 35.71 315 HIS A N 1
ATOM 2239 C CA . HIS A 1 323 ? -13.863 -4.001 4.916 1.00 36.92 315 HIS A CA 1
ATOM 2240 C C . HIS A 1 323 ? -14.378 -2.802 5.703 1.00 36.54 315 HIS A C 1
ATOM 2241 O O . HIS A 1 323 ? -15.132 -1.979 5.173 1.00 36.15 315 HIS A O 1
ATOM 2248 N N . ASN A 1 324 ? -13.982 -2.748 6.974 1.00 35.93 316 ASN A N 1
ATOM 2249 C CA . ASN A 1 324 ? -14.206 -1.597 7.833 1.00 35.28 316 ASN A CA 1
ATOM 2250 C C . ASN A 1 324 ? -12.944 -0.736 7.695 1.00 35.88 316 ASN A C 1
ATOM 2251 O O . ASN A 1 324 ? -11.833 -1.240 7.902 1.00 35.99 316 ASN A O 1
ATOM 2256 N N . PRO A 1 325 ? -13.084 0.549 7.306 1.00 36.32 317 PRO A N 1
ATOM 2257 C CA . PRO A 1 325 ? -11.837 1.333 7.186 1.00 36.78 317 PRO A CA 1
ATOM 2258 C C . PRO A 1 325 ? -11.217 1.689 8.548 1.00 37.95 317 PRO A C 1
ATOM 2259 O O . PRO A 1 325 ? -11.919 1.708 9.575 1.00 37.90 317 PRO A O 1
ATOM 2263 N N . ASP A 1 326 ? -9.903 1.919 8.540 1.00 39.06 318 ASP A N 1
ATOM 2264 C CA . ASP A 1 326 ? -9.128 2.205 9.752 1.00 40.73 318 ASP A CA 1
ATOM 2265 C C . ASP A 1 326 ? -9.246 3.688 10.091 1.00 41.25 318 ASP A C 1
ATOM 2266 O O . ASP A 1 326 ? -8.777 4.543 9.334 1.00 41.41 318 ASP A O 1
ATOM 2271 N N . LEU A 1 327 ? -9.873 3.976 11.228 1.00 42.29 319 LEU A N 1
ATOM 2272 C CA . LEU A 1 327 ? -10.129 5.363 11.631 1.00 43.27 319 LEU A CA 1
ATOM 2273 C C . LEU A 1 327 ? -9.054 5.950 12.571 1.00 44.21 319 LEU A C 1
ATOM 2274 O O . LEU A 1 327 ? -9.240 7.036 13.145 1.00 44.02 319 LEU A O 1
ATOM 2279 N N . THR A 1 328 ? -7.939 5.230 12.708 1.00 45.07 320 THR A N 1
ATOM 2280 C CA . THR A 1 328 ? -6.765 5.723 13.440 1.00 46.10 320 THR A CA 1
ATOM 2281 C C . THR A 1 328 ? -5.828 6.475 12.488 1.00 46.46 320 THR A C 1
ATOM 2282 O O . THR A 1 328 ? -5.880 7.701 12.383 1.00 47.01 320 THR A O 1
ATOM 2286 N N . GLN B 2 6 ? -39.984 4.034 20.756 1.00 37.80 1067 GLN B N 1
ATOM 2287 C CA . GLN B 2 6 ? -39.419 5.219 20.044 1.00 36.74 1067 GLN B CA 1
ATOM 2288 C C . GLN B 2 6 ? -38.406 4.798 18.981 1.00 34.84 1067 GLN B C 1
ATOM 2289 O O . GLN B 2 6 ? -37.676 3.807 19.150 1.00 35.85 1067 GLN B O 1
ATOM 2295 N N . ARG B 2 7 ? -38.414 5.569 17.893 1.00 32.21 1068 ARG B N 1
ATOM 2296 C CA . ARG B 2 7 ? -37.536 5.442 16.730 1.00 28.33 1068 ARG B CA 1
ATOM 2297 C C . ARG B 2 7 ? -36.071 5.225 17.064 1.00 25.40 1068 ARG B C 1
ATOM 2298 O O . ARG B 2 7 ? -35.441 4.369 16.455 1.00 24.98 1068 ARG B O 1
ATOM 2322 N N . SER B 2 9 ? -33.069 4.281 19.643 1.00 21.95 1070 SER B N 1
ATOM 2323 C CA . SER B 2 9 ? -32.912 3.471 20.851 1.00 24.25 1070 SER B CA 1
ATOM 2324 C C . SER B 2 9 ? -31.567 3.699 21.483 1.00 25.16 1070 SER B C 1
ATOM 2325 O O . SER B 2 9 ? -30.760 4.481 20.981 1.00 25.21 1070 SER B O 1
ATOM 2328 N N . SER B 2 10 ? -31.297 3.021 22.599 1.00 27.22 1071 SER B N 1
ATOM 2329 C CA . SER B 2 10 ? -30.109 3.334 23.376 1.00 28.51 1071 SER B CA 1
ATOM 2330 C C . SER B 2 10 ? -28.846 2.740 22.775 1.00 29.06 1071 SER B C 1
ATOM 2331 O O . SER B 2 10 ? -28.891 1.755 22.035 1.00 28.55 1071 SER B O 1
ATOM 2334 N N . ASP B 2 11 ? -27.723 3.370 23.095 1.00 30.09 1072 ASP B N 1
ATOM 2335 C CA . ASP B 2 11 ? -26.383 2.946 22.703 1.00 31.72 1072 ASP B CA 1
ATOM 2336 C C . ASP B 2 11 ? -26.165 1.454 22.994 1.00 32.88 1072 ASP B C 1
ATOM 2337 O O . ASP B 2 11 ? -26.150 1.069 24.156 1.00 33.24 1072 ASP B O 1
ATOM 2342 N N . PRO B 2 12 ? -25.973 0.611 21.948 1.00 33.18 1073 PRO B N 1
ATOM 2343 C CA . PRO B 2 12 ? -25.823 -0.842 22.189 1.00 34.48 1073 PRO B CA 1
ATOM 2344 C C . PRO B 2 12 ? -24.565 -1.107 23.011 1.00 36.27 1073 PRO B C 1
ATOM 2345 O O . PRO B 2 12 ? -24.321 -2.254 23.459 1.00 35.81 1073 PRO B O 1
ATOM 2349 N N . THR B 2 13 ? -23.807 -0.019 23.176 1.00 38.15 1074 THR B N 1
ATOM 2350 C CA . THR B 2 13 ? -22.601 0.144 23.995 1.00 39.89 1074 THR B CA 1
ATOM 2351 C C . THR B 2 13 ? -21.312 0.125 23.174 1.00 40.39 1074 THR B C 1
ATOM 2352 O O . THR B 2 13 ? -20.881 1.185 22.701 1.00 41.15 1074 THR B O 1
#

InterPro domains:
  IPR001841 Zinc finger, RING-type [PS50089] (351-390)
  IPR001841 Zinc finger, RING-type [SM00184] (351-389)
  IPR003153 Adaptor protein Cbl, N-terminal helical [PF02262] (14-145)
  IPR011992 EF-hand domain pair [SSF47473] (148-233)
  IPR013083 Zinc finger, RING/FYVE/PHD-type [G3DSA:3.30.40.10] (322-405)
  IPR014741 Adaptor protein Cbl, EF hand-like [PF02761] (149-232)
  IPR014742 Adaptor protein Cbl, SH2-like domain [PF02762] (234-319)
  IPR014742 Adaptor protein Cbl, SH2-like domain [cd09920] (226-322)
  IPR017907 Zinc finger, RING-type, conserved site [PS00518] (366-375)
  IPR024159 Adaptor protein Cbl, PTB domain [PS51506] (7-321)
  IPR024162 Adaptor protein Cbl [PTHR23007] (14-455)
  IPR036537 Adaptor protein Cbl, N-terminal domain superfamily [G3DSA:1.20.930.20] (12-145)
  IPR036537 Adaptor protein Cbl, N-terminal domain superfamily [SSF47668] (10-147)
  IPR036860 SH2 domain superfamily [G3DSA:3.30.505.10] (235-321)
  IPR036860 SH2 domain superfamily [SSF55550] (234-320)

CATH classification: 1.20.930.20 (+2 more: 1.10.238.10, 3.30.505.10)

Nearest PDB structures (foldseek):
  3vrp-assembly1_A  TM=1.003E+00  e=8.639E-51  Homo sapiens
  3vrn-assembly1_A  TM=9.988E-01  e=1.402E-48  Homo sapiens
  3vro-assembly1_A  TM=1.003E+00  e=2.478E-47  Homo sapiens
  3vrr-assembly1_A  TM=9.893E-01  e=2.311E-45  Homo sapiens
  3vrq-assembly3_A  TM=9.669E-01  e=2.008E-41  Homo sapiens

Foldseek 3Di:
DVLLVLLVVLLVLLVVLLVLPPVDPPLDSVPLSVLQSVLSVQLSVVVPDDDLQPDDDDQTNVNVSVLLSVLSVVLSVQSVVLGDVVVSVLSVLLSSLLSLVSSVVSCQQQPSSGGDQQPRAAPAVVLRVLCCVQPNSGFKDALVSVQVSVCVQDHFDPDPGSVLVVVQQCSNPRRMHGNVSSSLQCQQQDDDNCRVVSCCVQPPVFLQEDESDAPVRQQVLCLVVLVPAQEKHKYAHSVPRSWIWIWGHHPNSHIDIDTDDSDHVLVVLVVCVVVRHNQARSNHNDGDDSD/DVDDDPD